Protein AF-B0EG71-F1 (afdb_monomer)

Structure (mmCIF, N/CA/C/O backbone):
data_AF-B0EG71-F1
#
_entry.id   AF-B0EG71-F1
#
loop_
_atom_site.group_PDB
_atom_site.id
_atom_site.type_symbol
_atom_site.label_atom_id
_atom_site.label_alt_id
_atom_site.label_comp_id
_atom_site.label_asym_id
_atom_site.label_entity_id
_atom_site.label_seq_id
_atom_site.pdbx_PDB_ins_code
_atom_site.Cartn_x
_atom_site.Cartn_y
_atom_site.Cartn_z
_atom_site.occupancy
_atom_site.B_iso_or_equiv
_atom_site.auth_seq_id
_atom_site.auth_comp_id
_atom_site.auth_asym_id
_atom_site.auth_atom_id
_atom_site.pdbx_PDB_model_num
ATOM 1 N N . MET A 1 1 ? -49.471 -9.800 24.020 1.00 41.81 1 MET A N 1
ATOM 2 C CA . MET A 1 1 ? -48.549 -8.738 23.563 1.00 41.81 1 MET A CA 1
ATOM 3 C C . MET A 1 1 ? -47.309 -8.811 24.440 1.00 41.81 1 MET A C 1
ATOM 5 O O . MET A 1 1 ? -47.419 -8.571 25.634 1.00 41.81 1 MET A O 1
ATOM 9 N N . ASN A 1 2 ? -46.187 -9.283 23.888 1.00 35.94 2 ASN A N 1
ATOM 10 C CA . ASN A 1 2 ? -44.955 -9.560 24.633 1.00 35.94 2 ASN A CA 1
ATOM 11 C C . ASN A 1 2 ? -44.159 -8.264 24.841 1.00 35.94 2 ASN A C 1
ATOM 13 O O . ASN A 1 2 ? -43.625 -7.714 23.883 1.00 35.94 2 ASN A O 1
ATOM 17 N N . GLN A 1 3 ? -44.057 -7.801 26.089 1.00 38.25 3 GLN A N 1
ATOM 18 C CA . GLN A 1 3 ? -43.256 -6.629 26.479 1.00 38.25 3 GLN A CA 1
ATOM 19 C C . GLN A 1 3 ? -41.734 -6.882 26.434 1.00 38.25 3 GLN A C 1
ATOM 21 O O . GLN A 1 3 ? -40.952 -5.954 26.610 1.00 38.25 3 GLN A O 1
ATOM 26 N N . ASN A 1 4 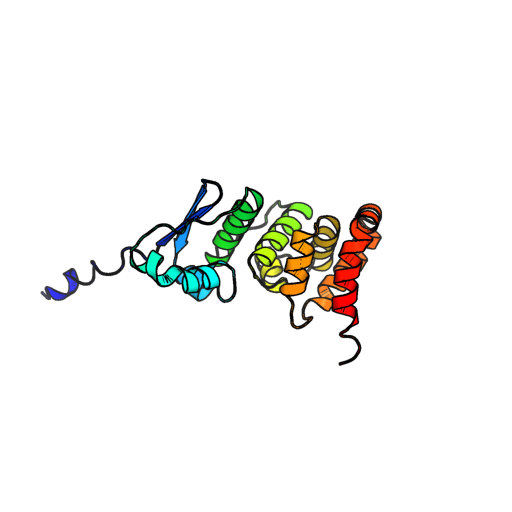? -41.300 -8.105 26.112 1.00 40.72 4 ASN A N 1
ATOM 27 C CA . ASN A 1 4 ? -39.881 -8.460 26.002 1.00 40.72 4 ASN A CA 1
ATOM 28 C C . ASN A 1 4 ? -39.224 -8.052 24.672 1.00 40.72 4 ASN A C 1
ATOM 30 O O . ASN A 1 4 ? -38.006 -8.081 24.577 1.00 40.72 4 ASN A O 1
ATOM 34 N N . ALA A 1 5 ? -39.991 -7.618 23.666 1.00 42.41 5 ALA A N 1
ATOM 35 C CA . ALA A 1 5 ? -39.429 -7.149 22.393 1.00 42.41 5 ALA A CA 1
ATOM 36 C C . ALA A 1 5 ? -38.966 -5.677 22.424 1.00 42.41 5 ALA A C 1
ATOM 38 O O . ALA A 1 5 ? -38.396 -5.194 21.452 1.00 42.41 5 ALA A O 1
ATOM 39 N N . PHE A 1 6 ? -39.216 -4.948 23.520 1.00 38.59 6 PHE A N 1
ATOM 40 C CA . PHE A 1 6 ? -38.913 -3.514 23.612 1.00 38.59 6 PHE A CA 1
ATOM 41 C C . PHE A 1 6 ? -37.579 -3.209 24.319 1.00 38.59 6 PHE A C 1
ATOM 43 O O . PHE A 1 6 ? -37.079 -2.093 24.223 1.00 38.59 6 PHE A O 1
ATOM 50 N N . PHE A 1 7 ? -36.970 -4.197 24.990 1.00 34.66 7 PHE A N 1
ATOM 51 C CA . PHE A 1 7 ? -35.717 -4.016 25.741 1.00 34.66 7 PHE A CA 1
ATOM 52 C C . PHE A 1 7 ? -34.452 -4.531 25.037 1.00 34.66 7 PHE A C 1
ATOM 54 O O . PHE A 1 7 ? -33.353 -4.173 25.448 1.00 34.66 7 PHE A O 1
ATOM 61 N N . GLU A 1 8 ? -34.566 -5.263 23.926 1.00 34.16 8 GLU A N 1
ATOM 62 C CA . GLU A 1 8 ? -33.394 -5.639 23.109 1.00 34.16 8 GLU A CA 1
ATOM 63 C C . GLU A 1 8 ? -32.944 -4.525 22.144 1.00 34.16 8 GLU A C 1
ATOM 65 O O . GLU A 1 8 ? -31.914 -4.638 21.486 1.00 34.16 8 GLU A O 1
ATOM 70 N N . SER A 1 9 ? -33.651 -3.389 22.121 1.00 36.22 9 SER A N 1
ATOM 71 C CA . SER A 1 9 ? -33.275 -2.203 21.339 1.00 36.22 9 SER A CA 1
ATOM 72 C C . SER A 1 9 ? -32.251 -1.286 22.039 1.00 36.22 9 SER A C 1
ATOM 74 O O . SER A 1 9 ? -31.934 -0.223 21.507 1.00 36.22 9 SER A O 1
ATOM 76 N N . PHE A 1 10 ? -31.725 -1.660 23.213 1.00 35.50 10 PHE A N 1
ATOM 77 C CA . PHE A 1 10 ? -30.806 -0.822 24.006 1.00 35.50 10 PHE A CA 1
ATOM 78 C C . PHE A 1 10 ? -29.442 -1.469 24.319 1.00 35.50 10 PHE A C 1
ATOM 80 O O . PHE A 1 10 ? -28.745 -1.046 25.240 1.00 35.50 10 PHE A O 1
ATOM 87 N N . CYS A 1 11 ? -29.002 -2.449 23.520 1.00 35.38 11 CYS A N 1
ATOM 88 C CA . CYS A 1 11 ? -27.659 -3.033 23.626 1.00 35.38 11 CYS A CA 1
ATOM 89 C C . CYS A 1 11 ? -26.960 -3.173 22.260 1.00 35.38 11 CYS A C 1
ATOM 91 O O . CYS A 1 11 ? -26.812 -4.287 21.772 1.00 35.38 11 CYS A O 1
ATOM 93 N N . ASN A 1 12 ? -26.527 -2.062 21.640 1.00 39.41 12 ASN A N 1
ATOM 94 C CA . ASN A 1 12 ? -25.306 -1.997 20.800 1.00 39.41 12 ASN A CA 1
ATOM 95 C C . ASN A 1 12 ? -25.080 -0.594 20.201 1.00 39.41 12 ASN A C 1
ATOM 97 O O . ASN A 1 12 ? -25.137 -0.399 18.990 1.00 39.41 12 ASN A O 1
ATOM 101 N N . THR A 1 13 ? -24.828 0.417 21.031 1.00 42.59 13 THR A N 1
ATOM 102 C CA . THR A 1 13 ? -24.629 1.796 20.544 1.00 42.59 13 THR A CA 1
ATOM 103 C C . THR A 1 13 ? -23.183 2.250 20.393 1.00 42.59 13 THR A C 1
ATOM 105 O O . THR A 1 13 ? -23.000 3.400 20.042 1.00 42.59 13 THR A O 1
ATOM 108 N N . ASN A 1 14 ? -22.152 1.408 20.540 1.00 57.00 14 ASN A N 1
ATOM 109 C CA . ASN A 1 14 ? -20.787 1.815 20.150 1.00 57.00 14 ASN A CA 1
ATOM 110 C C . ASN A 1 14 ? -20.003 0.683 19.462 1.00 57.00 14 ASN A C 1
ATOM 112 O O . ASN A 1 14 ? -18.954 0.227 19.937 1.00 57.00 14 ASN A O 1
ATOM 116 N N . ASN A 1 15 ? -20.517 0.247 18.304 1.00 78.69 15 ASN A N 1
ATOM 117 C CA . ASN A 1 15 ? -19.709 -0.478 17.312 1.00 78.69 15 ASN A CA 1
ATOM 118 C C . ASN A 1 15 ? -18.732 0.450 16.577 1.00 78.69 15 ASN A C 1
ATOM 120 O O . ASN A 1 15 ? -17.835 -0.040 15.911 1.00 78.69 15 ASN A O 1
ATOM 124 N N . ILE A 1 16 ? -18.863 1.7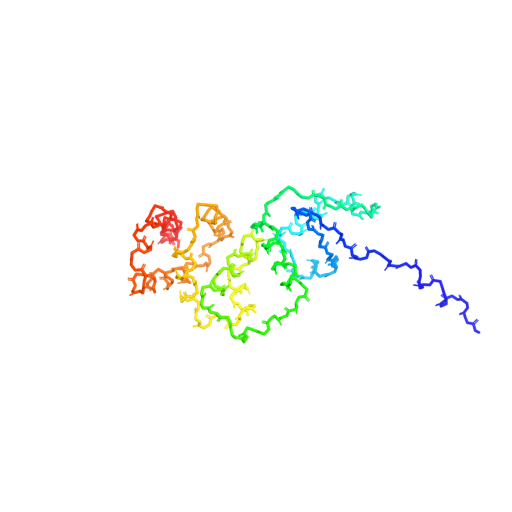67 16.736 1.00 85.12 16 ILE A N 1
ATOM 125 C CA . ILE A 1 16 ? -17.948 2.748 16.159 1.00 85.12 16 ILE A CA 1
ATOM 126 C C . ILE A 1 16 ? -16.792 3.025 17.122 1.00 85.12 16 ILE A C 1
ATOM 128 O O . ILE A 1 16 ? -16.997 3.224 18.322 1.00 85.12 16 ILE A O 1
ATOM 132 N N . VAL A 1 17 ? -15.572 3.054 16.594 1.00 87.12 17 VAL A N 1
ATOM 133 C CA . VAL A 1 17 ? -14.366 3.520 17.286 1.00 87.12 17 VAL A CA 1
ATOM 134 C C . VAL A 1 17 ? -13.891 4.806 16.642 1.00 87.12 17 VAL A C 1
ATOM 136 O O . VAL A 1 17 ? -13.870 4.925 15.419 1.00 87.12 17 VAL A O 1
ATOM 139 N N . LYS A 1 18 ? -13.486 5.758 17.482 1.00 91.19 18 LYS A N 1
ATOM 140 C CA . LYS A 1 18 ? -12.952 7.047 17.052 1.00 91.19 18 LYS A CA 1
ATOM 141 C C . LYS A 1 18 ? -11.439 7.044 17.160 1.00 91.19 18 LYS A C 1
ATOM 143 O O . LYS A 1 18 ? -10.892 6.746 18.224 1.00 91.19 18 LYS A O 1
ATOM 148 N N . ILE A 1 19 ? -10.779 7.395 16.067 1.00 91.69 19 ILE A N 1
ATOM 149 C CA . ILE A 1 19 ? -9.325 7.465 15.966 1.00 91.69 19 ILE A CA 1
ATOM 150 C C . ILE A 1 19 ? -8.947 8.894 15.609 1.00 91.69 19 ILE A C 1
ATOM 152 O O . ILE A 1 19 ? -9.502 9.466 14.677 1.00 91.69 19 ILE A O 1
ATOM 156 N N . ILE A 1 20 ? -8.010 9.470 16.355 1.00 91.75 20 ILE A N 1
ATOM 157 C CA . ILE A 1 20 ? -7.495 10.815 16.118 1.00 91.75 20 ILE A CA 1
ATOM 158 C C . ILE A 1 20 ? -6.023 10.706 15.740 1.00 91.75 20 ILE A C 1
ATOM 160 O O . ILE A 1 20 ? -5.221 10.200 16.525 1.00 91.75 20 ILE A O 1
ATOM 164 N N . ILE A 1 21 ? -5.668 11.197 14.557 1.00 93.69 21 ILE A N 1
ATOM 165 C CA . ILE A 1 21 ? -4.289 11.284 14.066 1.00 93.69 21 ILE A CA 1
ATOM 166 C C . ILE A 1 21 ? -4.114 12.603 13.320 1.00 93.69 21 ILE A C 1
ATOM 168 O O . ILE A 1 21 ? -4.983 12.996 12.548 1.00 93.69 21 ILE A O 1
ATOM 172 N N . ASN A 1 22 ? -3.019 13.318 13.584 1.00 91.38 22 ASN A N 1
ATOM 173 C CA . ASN A 1 22 ? -2.746 14.629 12.985 1.00 91.38 22 ASN A CA 1
ATOM 174 C C . ASN A 1 22 ? -3.944 15.613 13.053 1.00 91.38 22 ASN A C 1
ATOM 176 O O . ASN A 1 22 ? -4.320 16.234 12.063 1.00 91.38 22 ASN A O 1
ATOM 180 N N . ASN A 1 23 ? -4.604 15.704 14.215 1.00 88.50 23 ASN A N 1
ATOM 181 C CA . ASN A 1 23 ? -5.831 16.492 14.443 1.00 88.50 23 ASN A CA 1
ATOM 182 C C . ASN A 1 23 ? -7.044 16.128 13.558 1.00 88.50 23 ASN A C 1
ATOM 184 O O . ASN A 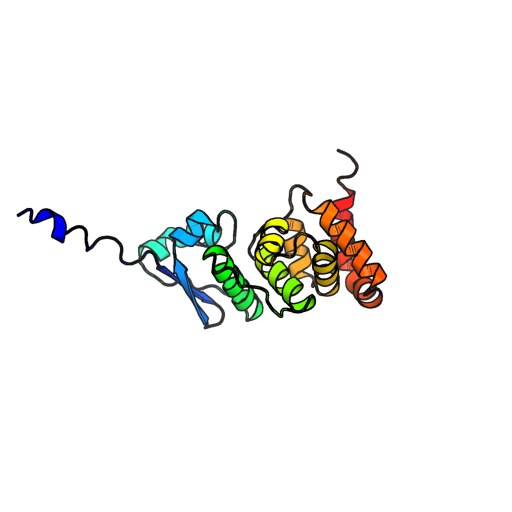1 23 ? -8.069 16.805 13.622 1.00 88.50 23 ASN A O 1
ATOM 188 N N . GLN A 1 24 ? -6.966 15.060 12.765 1.00 92.25 24 GLN A N 1
ATOM 189 C CA . GLN A 1 24 ? -8.081 14.514 11.999 1.00 92.25 24 GLN A CA 1
ATOM 190 C C . GLN A 1 24 ? -8.756 13.409 12.804 1.00 92.25 24 GLN A C 1
ATOM 192 O O . GLN A 1 24 ? -8.081 12.600 13.441 1.00 92.25 24 GLN A O 1
ATOM 197 N N . GLN A 1 25 ? -10.088 13.377 12.771 1.00 92.75 25 GLN A N 1
ATOM 198 C CA . GLN A 1 25 ? -10.888 12.342 13.415 1.00 92.75 25 GLN A CA 1
ATOM 199 C C . GLN A 1 25 ? -11.458 11.399 12.358 1.00 92.75 25 GLN A C 1
ATOM 201 O O . GLN A 1 25 ? -12.115 11.837 11.415 1.00 92.75 25 GLN A O 1
ATOM 206 N N . PHE A 1 26 ? -11.251 10.107 12.573 1.00 91.00 26 PHE A N 1
ATOM 207 C CA . PHE A 1 26 ? -11.817 9.022 11.790 1.00 91.00 26 PHE A CA 1
ATOM 208 C C . PHE A 1 26 ? -12.746 8.190 12.663 1.00 91.00 26 PHE A C 1
ATOM 210 O O . PHE A 1 26 ? -12.493 7.999 13.855 1.00 91.00 26 PHE A O 1
ATOM 217 N N . GLU A 1 27 ? -13.815 7.689 12.061 1.00 90.19 27 GLU A N 1
ATOM 218 C CA . GLU A 1 27 ? -14.773 6.796 12.700 1.00 90.19 27 GLU A CA 1
ATOM 219 C C . GLU A 1 27 ? -14.790 5.489 11.914 1.00 90.19 27 GLU A C 1
ATOM 221 O O . GLU A 1 27 ? -14.814 5.521 10.689 1.00 90.19 27 GLU A O 1
ATOM 226 N N . VAL A 1 28 ? -14.718 4.356 12.612 1.00 88.31 28 VAL A N 1
ATOM 227 C CA . VAL A 1 28 ? -14.637 3.032 11.981 1.00 88.31 28 VAL A CA 1
ATOM 228 C C . VAL A 1 28 ? -15.498 2.019 12.724 1.00 88.31 28 VAL A C 1
ATOM 230 O O . VAL A 1 28 ? -15.496 1.975 13.959 1.00 88.31 28 VAL A O 1
ATOM 233 N N . ASP A 1 29 ? -16.222 1.183 11.982 1.00 87.25 29 ASP A N 1
ATOM 234 C CA . ASP A 1 29 ? -16.987 0.070 12.550 1.00 87.25 29 ASP A CA 1
ATOM 235 C C . ASP A 1 29 ? -16.057 -1.087 12.968 1.00 87.25 29 ASP A C 1
ATOM 237 O O . ASP A 1 29 ? -15.327 -1.660 12.155 1.00 87.25 29 ASP A O 1
ATOM 241 N N . LYS A 1 30 ? -16.128 -1.495 14.241 1.00 84.25 30 LYS A N 1
ATOM 242 C CA . LYS A 1 30 ? -15.448 -2.682 14.792 1.00 84.25 30 LYS A CA 1
ATOM 243 C C . LYS A 1 30 ? -15.697 -3.925 13.942 1.00 84.25 30 LYS A C 1
ATOM 245 O O . LYS A 1 30 ? -14.767 -4.686 13.687 1.00 84.25 30 LYS A O 1
ATOM 250 N N . LYS A 1 31 ? -16.923 -4.107 13.445 1.00 85.06 31 LYS A N 1
ATOM 251 C CA . LYS A 1 31 ? -17.289 -5.251 12.601 1.00 85.06 31 LYS A CA 1
ATOM 252 C C . LYS A 1 31 ? -16.627 -5.205 11.227 1.00 85.06 31 LYS A C 1
ATOM 254 O O . LYS A 1 31 ? -16.462 -6.248 10.601 1.00 85.06 31 LYS A O 1
ATOM 259 N N . ALA A 1 32 ? -16.288 -4.026 10.704 1.00 84.75 32 ALA A N 1
ATOM 260 C CA . ALA A 1 32 ? -15.521 -3.919 9.463 1.00 84.75 32 ALA A CA 1
ATOM 261 C C . ALA A 1 32 ? -14.082 -4.408 9.680 1.00 84.75 32 ALA A C 1
ATOM 263 O O . ALA A 1 32 ? -13.583 -5.214 8.899 1.00 84.75 32 ALA A O 1
ATOM 264 N N . ILE A 1 33 ? -13.468 -4.022 10.802 1.00 84.56 33 ILE A N 1
ATOM 265 C CA . ILE A 1 33 ? -12.112 -4.450 11.174 1.00 84.56 33 ILE A CA 1
ATOM 266 C C . ILE A 1 33 ? -12.049 -5.965 11.392 1.00 84.56 33 ILE A C 1
ATOM 268 O O . ILE A 1 33 ? -11.148 -6.615 10.870 1.00 84.56 33 ILE A O 1
ATOM 272 N N . GLU A 1 34 ? -13.021 -6.546 12.099 1.00 83.44 34 GLU A N 1
ATOM 273 C CA . GLU A 1 34 ? -13.083 -7.997 12.331 1.00 83.44 34 GLU A CA 1
ATOM 274 C C . GLU A 1 34 ? -13.225 -8.810 11.034 1.00 83.44 34 GLU A C 1
ATOM 276 O O . GLU A 1 34 ? -12.706 -9.923 10.951 1.00 83.44 34 GLU A O 1
ATOM 281 N N . ARG A 1 35 ? -13.921 -8.265 10.027 1.00 82.44 35 ARG A N 1
ATOM 282 C CA . ARG A 1 35 ? -14.147 -8.936 8.738 1.00 82.44 35 ARG A CA 1
ATOM 283 C C . ARG A 1 35 ? -12.966 -8.793 7.782 1.00 82.44 35 ARG A C 1
ATOM 285 O O . ARG A 1 35 ? -12.542 -9.793 7.216 1.00 82.44 35 ARG A O 1
ATOM 292 N N . ASN A 1 36 ? -12.453 -7.573 7.622 1.00 82.00 36 ASN A N 1
ATOM 293 C CA . ASN A 1 36 ? -11.566 -7.207 6.511 1.00 82.00 36 ASN A CA 1
ATOM 294 C C . ASN A 1 36 ? -10.203 -6.651 6.959 1.00 82.00 36 ASN A C 1
ATOM 296 O O . ASN A 1 36 ? -9.324 -6.456 6.131 1.00 82.00 36 ASN A O 1
ATOM 300 N N . GLY A 1 37 ? -10.015 -6.359 8.250 1.00 80.50 37 GLY A N 1
ATOM 301 C CA . GLY A 1 37 ? -8.815 -5.692 8.769 1.00 80.50 37 GLY A CA 1
ATOM 302 C C . GLY A 1 37 ? -7.835 -6.602 9.509 1.00 80.50 37 GLY A C 1
ATOM 303 O O . GLY A 1 37 ? -6.929 -6.097 10.176 1.00 80.50 37 GLY A O 1
ATOM 304 N N . LYS A 1 38 ? -8.035 -7.926 9.465 1.00 81.81 38 LYS A N 1
ATOM 305 C CA . LYS A 1 38 ? -7.257 -8.902 10.241 1.00 81.81 38 LYS A CA 1
ATOM 306 C C . LYS A 1 38 ? -5.770 -8.820 9.890 1.00 81.81 38 LYS A C 1
ATOM 308 O O . LYS A 1 38 ? -5.402 -8.926 8.730 1.00 81.81 38 LYS A O 1
ATOM 313 N N . GLY A 1 39 ? -4.915 -8.683 10.904 1.00 79.81 39 GLY A N 1
ATOM 314 C CA . GLY A 1 39 ? -3.464 -8.565 10.725 1.00 79.81 39 GLY A CA 1
ATOM 315 C C . GLY A 1 39 ? -2.970 -7.170 10.326 1.00 79.81 39 GLY A C 1
ATOM 316 O O . GLY A 1 39 ? -1.790 -6.891 10.517 1.00 79.81 39 GLY A O 1
ATOM 317 N N . GLY A 1 40 ? -3.849 -6.277 9.865 1.00 85.69 40 GLY A N 1
ATOM 318 C CA . GLY A 1 40 ? -3.494 -4.895 9.553 1.00 85.69 40 GLY A CA 1
ATOM 319 C C . GLY A 1 40 ? -3.445 -3.983 10.784 1.00 85.69 40 GLY A C 1
ATOM 320 O O . GLY A 1 40 ? -3.767 -4.370 11.915 1.00 85.69 40 GLY A O 1
ATOM 321 N N . ILE A 1 41 ? -3.068 -2.723 10.561 1.00 87.50 41 ILE A N 1
ATOM 322 C CA . ILE A 1 41 ? -2.742 -1.766 11.628 1.00 87.50 41 ILE A CA 1
ATOM 323 C C . ILE A 1 41 ? -3.888 -1.557 12.631 1.00 87.50 41 ILE A C 1
ATOM 325 O O . ILE A 1 41 ? -3.645 -1.463 13.834 1.00 87.50 41 ILE A O 1
ATOM 329 N N . LEU A 1 42 ? -5.144 -1.545 12.172 1.00 86.69 42 LEU A N 1
ATOM 330 C CA . LEU A 1 42 ? -6.301 -1.362 13.056 1.00 86.69 42 LEU A CA 1
ATOM 331 C C . LEU A 1 42 ? -6.600 -2.585 13.927 1.00 86.69 42 LEU A C 1
ATOM 333 O O . LEU A 1 42 ? -6.951 -2.405 15.089 1.00 86.69 42 LEU A O 1
ATOM 337 N N . ASP A 1 43 ? -6.406 -3.808 13.429 1.00 86.88 43 ASP A N 1
ATOM 338 C CA . ASP A 1 43 ? -6.564 -5.024 14.241 1.00 86.88 43 ASP A CA 1
ATOM 339 C C . ASP A 1 43 ? -5.516 -5.066 15.368 1.00 86.88 43 ASP A C 1
ATOM 341 O O . ASP A 1 43 ? -5.840 -5.318 16.532 1.00 86.88 43 ASP A O 1
ATOM 345 N N . ILE A 1 44 ? -4.265 -4.707 15.057 1.00 85.81 44 ILE A N 1
ATOM 346 C CA . ILE A 1 44 ? -3.185 -4.594 16.051 1.00 85.81 44 ILE A CA 1
ATOM 347 C C . ILE A 1 44 ? -3.512 -3.515 17.089 1.00 85.81 44 ILE A C 1
ATOM 349 O O . ILE A 1 44 ? -3.456 -3.771 18.297 1.00 85.81 44 ILE A O 1
ATOM 353 N N . LEU A 1 45 ? -3.887 -2.316 16.636 1.00 86.56 45 LEU A N 1
ATOM 354 C CA . LEU A 1 45 ? -4.232 -1.203 17.520 1.00 86.56 45 LEU A CA 1
ATOM 355 C C . LEU A 1 45 ? -5.408 -1.550 18.434 1.00 86.56 45 LEU A C 1
ATOM 357 O O . LEU A 1 45 ? -5.387 -1.208 19.617 1.00 86.56 45 LEU A O 1
ATOM 361 N N . PHE A 1 46 ? -6.414 -2.259 17.924 1.00 84.50 46 PHE A N 1
ATOM 362 C CA . PHE A 1 46 ? -7.606 -2.600 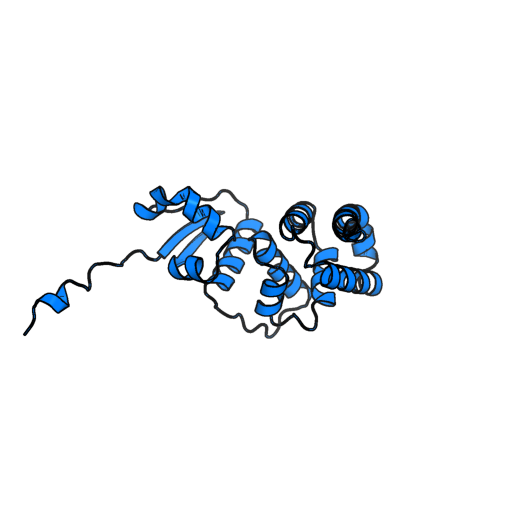18.696 1.00 84.50 46 PHE A CA 1
ATOM 363 C C . PHE A 1 46 ? -7.302 -3.623 19.781 1.00 84.50 46 PHE A C 1
ATOM 365 O O . PHE A 1 46 ? -7.772 -3.474 20.910 1.00 84.50 46 PHE A O 1
ATOM 372 N N . LYS A 1 47 ? -6.441 -4.600 19.488 1.00 86.00 47 LYS A N 1
ATOM 373 C CA . LYS A 1 47 ? -5.932 -5.543 20.491 1.00 86.00 47 LYS A CA 1
ATOM 374 C C . LYS A 1 47 ? -5.151 -4.825 21.592 1.00 86.00 47 LYS A C 1
ATOM 376 O O . LYS A 1 47 ? -5.359 -5.100 22.770 1.00 86.00 47 LYS A O 1
ATOM 381 N N . GLN A 1 48 ? -4.301 -3.864 21.231 1.00 86.94 48 GLN A N 1
ATOM 382 C CA . GLN A 1 48 ? -3.484 -3.114 22.193 1.00 86.94 48 GLN A CA 1
ATOM 383 C C . GLN A 1 48 ? -4.288 -2.103 23.027 1.00 86.94 48 GLN A C 1
ATOM 385 O O . GLN A 1 48 ? -3.939 -1.829 24.175 1.00 86.94 48 GLN A O 1
ATOM 390 N N . LYS A 1 49 ? -5.354 -1.527 22.461 1.00 84.25 49 LYS A N 1
ATOM 391 C CA . LYS A 1 49 ? -6.167 -0.463 23.076 1.00 84.25 49 LYS A CA 1
ATOM 392 C C . LYS A 1 49 ? -7.560 -0.933 23.499 1.00 84.25 49 LYS A C 1
ATOM 394 O O . LYS A 1 49 ? -8.433 -0.100 23.742 1.00 84.25 49 LYS A O 1
ATOM 399 N N . ALA A 1 50 ? -7.764 -2.242 23.658 1.00 80.38 50 ALA A N 1
ATOM 400 C CA . ALA A 1 50 ? -9.058 -2.830 24.006 1.00 80.38 50 ALA A CA 1
ATOM 401 C C . ALA A 1 50 ? -9.714 -2.157 25.229 1.00 80.38 50 ALA A C 1
ATOM 403 O O . ALA A 1 50 ? -10.896 -1.825 25.193 1.00 80.38 50 ALA A O 1
ATOM 404 N N . GLY A 1 51 ? -8.936 -1.858 26.279 1.00 73.94 51 GLY A N 1
ATOM 405 C CA . GLY A 1 51 ? -9.439 -1.181 27.481 1.00 73.94 51 GLY A CA 1
ATOM 406 C C . GLY A 1 51 ? -9.963 0.244 27.242 1.00 73.94 51 GLY A C 1
ATOM 407 O O . GLY A 1 51 ? -10.982 0.615 27.818 1.00 73.94 51 GLY A O 1
ATOM 408 N N . THR A 1 52 ? -9.309 1.025 26.377 1.00 78.38 52 THR A N 1
ATOM 409 C CA . THR A 1 52 ? -9.741 2.377 25.960 1.00 78.38 52 THR A CA 1
ATOM 410 C C . THR A 1 52 ? -11.031 2.291 25.143 1.00 78.38 52 THR A C 1
ATOM 412 O O . THR A 1 52 ? -12.011 2.980 25.420 1.00 78.38 52 THR A O 1
ATOM 415 N N . ILE A 1 53 ? -11.077 1.353 24.195 1.00 77.19 53 ILE A N 1
ATOM 416 C CA . ILE A 1 53 ? -12.235 1.124 23.325 1.00 77.19 53 ILE A CA 1
ATOM 417 C C . ILE A 1 53 ? -13.472 0.700 24.129 1.00 77.19 53 ILE A C 1
ATOM 419 O O . ILE A 1 53 ? -14.576 1.168 23.854 1.00 77.19 53 ILE A O 1
ATOM 423 N N . MET A 1 54 ? -13.308 -0.175 25.127 1.00 70.56 54 MET A N 1
ATOM 424 C CA . MET A 1 54 ? -14.409 -0.620 25.993 1.00 70.56 54 MET A CA 1
ATOM 425 C C . MET A 1 54 ? -15.000 0.519 26.831 1.00 70.56 54 MET A C 1
ATOM 427 O O . MET A 1 54 ? -16.187 0.488 27.143 1.00 70.56 54 MET A O 1
ATOM 431 N N . LYS A 1 55 ? -14.196 1.532 27.166 1.00 74.12 55 LYS A N 1
ATOM 432 C CA . LYS A 1 55 ? -14.639 2.736 27.883 1.00 74.12 55 LYS A CA 1
ATOM 433 C C . LYS A 1 55 ? -15.266 3.793 26.967 1.00 74.12 55 LYS A C 1
ATOM 435 O O . LYS A 1 55 ? -15.728 4.815 27.464 1.00 74.12 55 LYS A O 1
ATOM 440 N N . GLY A 1 56 ? -15.294 3.560 25.651 1.00 73.25 56 GLY A N 1
ATOM 441 C CA . GLY A 1 56 ? -15.774 4.533 24.666 1.00 73.25 56 GLY A CA 1
ATOM 442 C C . GLY A 1 56 ? -14.851 5.744 24.505 1.00 73.25 56 GLY A C 1
ATOM 443 O O . GLY A 1 56 ? -15.296 6.793 24.049 1.00 73.25 56 GLY A O 1
ATOM 444 N N . GLU A 1 57 ? -13.586 5.619 24.907 1.00 79.81 57 GLU A N 1
ATOM 445 C CA . GLU A 1 57 ? -12.579 6.669 24.772 1.00 79.81 57 GLU A CA 1
ATOM 446 C C . GLU A 1 57 ? -12.023 6.713 23.336 1.00 79.81 57 GLU A C 1
ATOM 448 O O . GLU A 1 57 ? -11.958 5.695 22.640 1.00 79.81 57 GLU A O 1
ATOM 453 N N . ASN A 1 58 ? -11.583 7.895 22.896 1.00 86.31 58 ASN A N 1
ATOM 454 C CA . ASN A 1 58 ? -10.933 8.063 21.596 1.00 86.31 58 ASN A CA 1
ATOM 455 C C . ASN A 1 58 ? -9.525 7.446 21.612 1.00 86.31 58 ASN A C 1
ATOM 457 O O . ASN A 1 58 ? -8.770 7.620 22.571 1.00 86.31 58 ASN A O 1
ATOM 461 N N . ILE A 1 59 ? -9.128 6.798 20.516 1.00 88.38 59 ILE A N 1
ATOM 462 C CA . ILE A 1 59 ? -7.744 6.362 20.308 1.00 88.38 59 ILE A CA 1
ATOM 463 C C . ILE A 1 59 ? -6.964 7.522 19.696 1.00 88.38 59 ILE A C 1
ATOM 465 O O . ILE A 1 59 ? -7.245 7.932 18.574 1.00 88.38 59 ILE A O 1
ATOM 469 N N . ILE A 1 60 ? -5.967 8.036 20.412 1.00 88.88 60 ILE A N 1
ATOM 470 C CA . ILE A 1 60 ? -5.076 9.087 19.905 1.00 88.88 60 ILE A CA 1
ATOM 471 C C . ILE A 1 60 ? -3.789 8.432 19.400 1.00 88.88 60 ILE A C 1
ATOM 473 O O . ILE A 1 60 ? -3.096 7.751 20.159 1.00 88.88 60 ILE A O 1
ATOM 477 N N . LEU A 1 61 ? -3.482 8.635 18.120 1.00 88.62 61 LEU A N 1
ATOM 478 C CA . LEU A 1 61 ? -2.266 8.169 17.462 1.00 88.62 61 LEU A CA 1
ATOM 479 C C . LEU A 1 61 ? -1.349 9.354 17.156 1.00 88.62 61 LEU A C 1
ATOM 481 O O . LEU A 1 61 ? -1.794 10.415 16.716 1.00 88.62 61 LEU A O 1
ATOM 485 N N . HIS A 1 62 ? -0.047 9.148 17.338 1.00 88.06 62 HIS A N 1
ATOM 486 C CA . HIS A 1 62 ? 0.963 10.094 16.880 1.00 88.06 62 HIS A CA 1
ATOM 487 C C . HIS A 1 62 ? 1.301 9.816 15.412 1.00 88.06 62 HIS A C 1
ATOM 489 O O . HIS A 1 62 ? 1.703 8.705 15.061 1.00 88.06 62 HIS A O 1
ATOM 495 N N . GLY A 1 63 ? 1.169 10.828 14.559 1.00 87.00 63 GLY A N 1
ATOM 496 C CA . GLY A 1 63 ? 1.514 10.737 13.147 1.00 87.00 63 GLY A CA 1
ATOM 497 C C . GLY A 1 63 ? 1.328 12.059 12.415 1.00 87.00 63 GLY A C 1
ATOM 498 O O . GLY A 1 63 ? 0.775 13.009 12.970 1.00 87.00 63 GLY A O 1
ATOM 499 N N . ASP A 1 64 ? 1.830 12.092 11.190 1.00 92.00 64 ASP A N 1
ATOM 500 C CA . ASP A 1 64 ? 1.817 13.221 10.264 1.00 92.00 64 ASP A CA 1
ATOM 501 C C . ASP A 1 64 ? 0.675 13.093 9.238 1.00 92.00 64 ASP A C 1
ATOM 503 O O . ASP A 1 64 ? -0.207 12.233 9.347 1.00 92.00 64 ASP A O 1
ATOM 507 N N . GLU A 1 65 ? 0.670 13.984 8.245 1.00 91.94 65 GLU A N 1
ATOM 508 C CA . GLU A 1 65 ? -0.290 13.963 7.137 1.00 91.94 65 GLU A CA 1
ATOM 509 C C . GLU A 1 65 ? -0.213 12.675 6.314 1.00 91.94 65 GLU A C 1
ATOM 511 O O . GLU A 1 65 ? -1.250 12.173 5.879 1.00 91.94 65 GLU A O 1
ATOM 516 N N . GLU A 1 66 ? 0.982 12.106 6.142 1.00 90.81 66 GLU A N 1
ATOM 517 C CA . GLU A 1 66 ? 1.172 10.865 5.395 1.00 90.81 66 GLU A CA 1
ATOM 518 C C . GLU A 1 66 ? 0.478 9.696 6.098 1.00 90.81 66 GLU A C 1
ATOM 520 O O . GLU A 1 66 ? -0.330 8.999 5.482 1.00 90.81 66 GLU A O 1
ATOM 525 N N . LYS A 1 67 ? 0.703 9.530 7.404 1.00 90.88 67 LYS A N 1
ATOM 526 C CA . LYS A 1 67 ? 0.050 8.479 8.197 1.00 90.88 67 LYS A CA 1
ATOM 527 C C . LYS A 1 67 ? -1.459 8.668 8.287 1.00 90.88 67 LYS A C 1
ATOM 529 O O . LYS A 1 67 ? -2.201 7.688 8.271 1.00 90.88 67 LYS A O 1
ATOM 534 N N . ALA A 1 68 ? -1.932 9.912 8.373 1.00 92.94 68 ALA A N 1
ATOM 535 C CA . ALA A 1 68 ? -3.365 10.202 8.348 1.00 92.94 68 ALA A CA 1
ATOM 536 C C . ALA A 1 68 ? -3.997 9.819 6.998 1.00 92.94 68 ALA A C 1
ATOM 538 O O . ALA A 1 68 ? -5.072 9.217 6.971 1.00 92.94 68 ALA A O 1
ATOM 539 N N . ARG A 1 69 ? -3.313 10.105 5.881 1.00 93.25 69 ARG A N 1
ATOM 540 C CA . ARG A 1 69 ? -3.732 9.703 4.530 1.00 93.25 69 ARG A CA 1
ATOM 541 C C . ARG A 1 69 ? -3.766 8.181 4.380 1.00 93.25 69 ARG A C 1
ATOM 543 O O . ARG A 1 69 ? -4.788 7.655 3.948 1.00 93.25 69 ARG A O 1
ATOM 550 N N . GLN A 1 70 ? -2.709 7.490 4.807 1.00 93.06 70 GLN A N 1
ATOM 551 C CA . GLN A 1 70 ? -2.627 6.025 4.790 1.00 93.06 70 GLN A CA 1
ATOM 552 C C . GLN A 1 70 ? -3.781 5.392 5.573 1.00 93.06 70 GLN A C 1
ATOM 554 O O . GLN A 1 70 ? -4.486 4.520 5.066 1.00 93.06 70 GLN A O 1
ATOM 559 N N . LEU A 1 71 ? -4.036 5.892 6.787 1.00 93.00 71 LEU A N 1
ATOM 560 C CA . LEU A 1 71 ? -5.127 5.404 7.623 1.00 93.00 71 LEU A CA 1
ATOM 561 C C . LEU A 1 71 ? -6.499 5.629 6.974 1.00 93.00 71 LEU A C 1
ATOM 563 O O . LEU A 1 71 ? -7.354 4.749 7.036 1.00 93.00 71 LEU A O 1
ATOM 567 N N . LYS A 1 72 ? -6.717 6.787 6.343 1.00 92.25 72 LYS A N 1
ATOM 568 C CA . LYS A 1 72 ? -7.965 7.089 5.631 1.00 92.25 72 LYS A CA 1
ATOM 569 C C . LYS A 1 72 ? -8.224 6.099 4.494 1.00 92.25 72 LYS A C 1
ATOM 571 O O . LYS A 1 72 ? -9.352 5.624 4.342 1.00 92.25 72 LYS A O 1
ATOM 576 N N . GLU A 1 73 ? -7.197 5.799 3.703 1.00 91.44 73 GLU A N 1
ATOM 577 C CA . GLU A 1 73 ? -7.309 4.835 2.607 1.00 91.44 73 GLU A CA 1
ATOM 578 C C . GLU A 1 73 ? -7.600 3.434 3.151 1.00 91.44 73 GLU A C 1
ATOM 580 O O . GLU A 1 73 ? -8.521 2.764 2.687 1.00 91.44 73 GLU A O 1
ATOM 585 N N . TYR A 1 74 ? -6.893 3.034 4.210 1.00 92.69 74 TYR A N 1
ATOM 586 C CA . TYR A 1 74 ? -7.099 1.745 4.859 1.00 92.69 74 TYR A CA 1
AT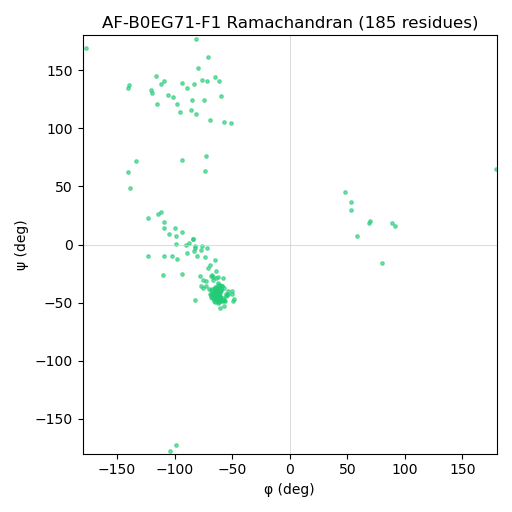OM 587 C C . TYR A 1 74 ? -8.501 1.590 5.458 1.00 92.69 74 TYR A C 1
ATOM 589 O O . TYR A 1 74 ? -9.112 0.537 5.297 1.00 92.69 74 TYR A O 1
ATOM 597 N N . ILE A 1 75 ? -9.051 2.633 6.091 1.00 91.62 75 ILE A N 1
ATOM 598 C CA . ILE A 1 75 ? -10.441 2.631 6.577 1.00 91.62 75 ILE A CA 1
ATOM 599 C C . ILE A 1 75 ? -11.416 2.436 5.410 1.00 91.62 75 ILE A C 1
ATOM 601 O O . ILE A 1 75 ? -12.326 1.614 5.496 1.00 91.62 75 ILE A O 1
ATOM 605 N N . SER A 1 76 ? -11.187 3.132 4.295 1.00 89.50 76 SER A N 1
ATOM 606 C CA . SER A 1 76 ? -12.024 2.993 3.097 1.00 89.50 76 SER A CA 1
ATOM 607 C C . SER A 1 76 ? -12.002 1.556 2.552 1.00 89.50 76 SER A C 1
ATOM 609 O O . SER A 1 76 ? -13.057 1.013 2.219 1.00 89.50 76 SER A O 1
ATOM 611 N N . TYR A 1 77 ? -10.822 0.922 2.549 1.00 90.31 77 TYR A N 1
ATOM 612 C CA . TYR A 1 77 ? -10.630 -0.483 2.179 1.00 90.31 77 TYR A CA 1
ATOM 613 C C . TYR A 1 77 ? -11.410 -1.447 3.086 1.00 90.31 77 TYR A C 1
ATOM 615 O O . TYR A 1 77 ? -12.217 -2.237 2.593 1.00 90.31 77 TYR A O 1
ATOM 623 N N . ILE A 1 78 ? -11.231 -1.376 4.412 1.00 89.50 78 ILE A N 1
ATOM 624 C CA . ILE A 1 78 ? -11.875 -2.328 5.339 1.00 89.50 78 ILE A CA 1
ATOM 625 C C . ILE A 1 78 ? -13.397 -2.183 5.379 1.00 89.50 78 ILE A C 1
ATOM 627 O O . ILE A 1 78 ? -14.103 -3.156 5.645 1.00 89.50 78 ILE A O 1
ATOM 631 N N . GLU A 1 79 ? -13.923 -0.993 5.101 1.00 86.12 79 GLU A N 1
ATOM 632 C CA . GLU A 1 79 ? -15.364 -0.765 5.003 1.00 86.12 79 GLU A CA 1
ATOM 633 C C . GLU A 1 79 ? -15.950 -1.284 3.684 1.00 86.12 79 GLU A C 1
ATOM 635 O O . GLU A 1 79 ? -17.164 -1.243 3.498 1.00 86.12 79 GLU A O 1
ATOM 640 N N . ALA A 1 80 ? -15.108 -1.838 2.801 1.00 73.81 80 ALA A N 1
ATOM 641 C CA . ALA A 1 80 ? -15.473 -2.345 1.483 1.00 73.81 80 ALA A CA 1
ATOM 642 C C . ALA A 1 80 ? -16.227 -1.304 0.643 1.00 73.81 80 ALA A C 1
ATOM 644 O O . ALA A 1 80 ? -17.033 -1.648 -0.225 1.00 73.81 80 ALA A O 1
ATOM 645 N N . ASN A 1 81 ? -15.937 -0.022 0.877 1.00 65.50 81 ASN A N 1
ATOM 646 C CA . ASN A 1 81 ? -16.359 1.055 0.003 1.00 65.50 81 ASN A CA 1
ATOM 647 C C . ASN A 1 81 ? -15.496 0.955 -1.252 1.00 65.50 81 ASN A C 1
ATOM 649 O O . ASN A 1 81 ? -14.539 1.707 -1.385 1.00 65.50 81 ASN A O 1
ATOM 653 N N . GLN A 1 82 ? -15.788 -0.015 -2.132 1.00 55.31 82 GLN A N 1
ATOM 654 C CA . GLN A 1 82 ? -15.096 -0.166 -3.408 1.00 55.31 82 GLN A CA 1
ATOM 655 C C . GLN A 1 82 ? -15.128 1.184 -4.113 1.00 55.31 82 GLN A C 1
ATOM 657 O O . GLN A 1 82 ? -16.161 1.629 -4.621 1.00 55.31 82 GLN A O 1
ATOM 662 N N . ILE A 1 83 ? -13.984 1.858 -4.102 1.00 53.91 83 ILE A N 1
ATOM 663 C CA . ILE A 1 83 ? -13.796 3.053 -4.893 1.00 53.91 83 ILE A CA 1
ATOM 664 C C . ILE A 1 83 ? -13.782 2.526 -6.319 1.00 53.91 83 ILE A C 1
ATOM 666 O O . ILE A 1 83 ? -12.834 1.863 -6.728 1.00 53.91 83 ILE A O 1
ATOM 670 N N . TYR A 1 84 ? -14.855 2.766 -7.073 1.00 52.00 84 TYR A N 1
ATOM 671 C CA . TYR A 1 84 ? -14.805 2.585 -8.515 1.00 52.00 84 TYR A CA 1
ATOM 672 C C . TYR A 1 84 ? -13.671 3.472 -9.022 1.00 52.00 84 TYR A C 1
ATOM 674 O O . TYR A 1 84 ? -13.796 4.697 -9.050 1.00 52.00 84 TYR A O 1
ATOM 682 N N . VAL A 1 85 ? -12.548 2.845 -9.373 1.00 53.31 85 VAL A N 1
ATOM 683 C CA . VAL A 1 85 ? -11.351 3.484 -9.926 1.00 53.31 85 VAL A CA 1
ATOM 684 C C . VAL A 1 85 ? -11.644 3.888 -11.366 1.00 53.31 85 VAL A C 1
ATOM 686 O O . VAL A 1 85 ? -11.088 3.365 -12.324 1.00 53.31 85 VAL A O 1
ATOM 689 N N . GLN A 1 86 ? -12.599 4.789 -11.547 1.00 55.41 86 GLN A N 1
ATOM 690 C CA . GLN A 1 86 ? -12.782 5.479 -12.807 1.00 55.41 86 GLN A CA 1
ATOM 691 C C . GLN A 1 86 ? -12.034 6.803 -12.672 1.00 55.41 86 GLN A C 1
ATOM 693 O O . GLN A 1 86 ? -12.407 7.647 -11.860 1.00 55.41 86 GLN A O 1
ATOM 698 N N . ASN A 1 87 ? -10.975 6.961 -13.473 1.00 71.50 87 ASN A N 1
ATOM 699 C CA . ASN A 1 87 ? -10.156 8.174 -13.640 1.00 71.50 87 ASN A CA 1
ATOM 700 C C . ASN A 1 87 ? -8.949 8.381 -12.704 1.00 71.50 87 ASN A C 1
ATOM 702 O O . ASN A 1 87 ? -8.459 9.505 -12.642 1.00 71.50 87 ASN A O 1
ATOM 706 N N . LEU A 1 88 ? -8.429 7.353 -12.023 1.00 86.62 88 LEU A N 1
ATOM 707 C CA . LEU A 1 88 ? -7.114 7.491 -11.378 1.00 86.62 88 LEU A CA 1
ATOM 708 C C . LEU A 1 88 ? -5.987 7.243 -12.386 1.00 86.62 88 LEU A C 1
ATOM 710 O O . LEU A 1 88 ? -6.052 6.320 -13.198 1.00 86.62 88 LEU A O 1
ATOM 714 N N . SER A 1 89 ? -4.946 8.064 -12.318 1.00 92.38 89 SER A N 1
ATOM 715 C CA . SER A 1 89 ? -3.683 7.833 -13.015 1.00 92.38 89 SER A CA 1
ATOM 716 C C . SER A 1 89 ? -2.904 6.671 -12.390 1.00 92.38 89 SER A C 1
ATOM 718 O O . SER A 1 89 ? -3.113 6.318 -11.229 1.00 92.38 89 SER A O 1
ATOM 720 N N . LEU A 1 90 ? -1.951 6.104 -13.139 1.00 93.31 90 LEU A N 1
ATOM 721 C CA . LEU A 1 90 ? -1.066 5.041 -12.642 1.00 93.31 90 LEU A CA 1
ATOM 722 C C . LEU A 1 90 ? -0.358 5.439 -11.337 1.00 93.31 90 LEU A C 1
ATOM 724 O O . LEU A 1 90 ? -0.306 4.655 -10.394 1.00 93.31 90 LEU A O 1
ATOM 728 N N . TYR A 1 91 ? 0.129 6.679 -11.276 1.00 94.62 91 TYR A N 1
ATOM 729 C CA . TYR A 1 91 ? 0.781 7.240 -10.096 1.00 94.62 91 TYR A CA 1
ATOM 730 C C . TYR A 1 91 ? -0.152 7.266 -8.876 1.00 94.62 91 TYR A C 1
ATOM 732 O O . TYR A 1 91 ? 0.240 6.856 -7.787 1.00 94.62 91 TYR A O 1
ATOM 740 N N . GLU A 1 92 ? -1.406 7.692 -9.050 1.00 93.50 92 GLU A N 1
ATOM 741 C CA . GLU A 1 92 ? -2.388 7.727 -7.959 1.00 93.50 92 GLU A CA 1
ATOM 742 C C . GLU A 1 92 ? -2.767 6.322 -7.480 1.00 93.50 92 GLU A C 1
ATOM 744 O O . GLU A 1 92 ? -2.910 6.101 -6.276 1.00 93.50 92 GLU A O 1
ATOM 749 N N . VAL A 1 93 ? -2.893 5.358 -8.398 1.00 93.50 93 VAL A N 1
ATOM 750 C CA . VAL A 1 93 ? -3.125 3.949 -8.043 1.00 93.50 93 VAL A CA 1
ATOM 751 C C . VAL A 1 93 ? -1.931 3.397 -7.263 1.00 93.50 93 VAL A C 1
ATOM 753 O O . VAL A 1 93 ? -2.121 2.823 -6.194 1.00 93.50 93 VAL A O 1
ATOM 756 N N . ALA A 1 94 ? -0.704 3.633 -7.735 1.00 95.44 94 ALA A N 1
ATOM 757 C CA . ALA A 1 94 ? 0.521 3.225 -7.051 1.00 95.44 94 ALA A CA 1
ATOM 758 C C . ALA A 1 94 ? 0.600 3.798 -5.628 1.00 95.44 94 ALA A C 1
ATOM 760 O O . ALA A 1 94 ? 0.815 3.048 -4.677 1.00 95.44 94 ALA A O 1
ATOM 761 N N . GLN A 1 95 ? 0.342 5.097 -5.450 1.00 94.88 95 GLN A N 1
ATOM 762 C CA . GLN A 1 95 ? 0.332 5.732 -4.128 1.00 94.88 95 GLN A CA 1
ATOM 763 C C . GLN A 1 95 ? -0.707 5.131 -3.178 1.00 94.88 95 GLN A C 1
ATOM 765 O O . GLN A 1 95 ? -0.435 4.981 -1.988 1.00 94.88 95 GLN A O 1
ATOM 770 N N . LYS A 1 96 ? -1.896 4.792 -3.678 1.00 93.81 96 LYS A N 1
ATOM 771 C CA . LYS A 1 96 ? -2.954 4.204 -2.852 1.00 93.81 96 LYS A CA 1
ATOM 772 C C . LYS A 1 96 ? -2.689 2.740 -2.508 1.00 93.81 96 LYS A C 1
ATOM 774 O O . LYS A 1 96 ? -2.940 2.331 -1.379 1.00 93.81 96 LYS A O 1
ATOM 779 N N . VAL A 1 97 ? -2.131 1.958 -3.432 1.00 94.50 97 VAL A N 1
ATOM 780 C CA . VAL A 1 97 ? -1.650 0.597 -3.135 1.00 94.50 97 VAL A CA 1
ATOM 781 C C . VAL A 1 97 ? -0.554 0.652 -2.070 1.00 94.50 97 VAL A C 1
ATOM 783 O O . VAL A 1 97 ? -0.608 -0.089 -1.092 1.00 94.50 97 VAL A O 1
ATOM 786 N N . MET A 1 98 ? 0.396 1.580 -2.215 1.00 95.00 98 MET A N 1
ATOM 787 C CA . MET A 1 98 ? 1.465 1.828 -1.246 1.00 95.00 98 MET A CA 1
ATOM 788 C C . MET A 1 98 ? 0.905 2.125 0.157 1.00 95.00 98 MET A C 1
ATOM 790 O O . MET A 1 98 ? 1.390 1.574 1.146 1.00 95.00 98 MET A O 1
ATOM 794 N N . ASP A 1 99 ? -0.158 2.930 0.249 1.00 93.88 99 ASP A N 1
ATOM 795 C CA . ASP A 1 99 ? -0.826 3.246 1.517 1.00 93.88 99 ASP A CA 1
ATOM 796 C C . ASP A 1 99 ? -1.439 2.032 2.208 1.00 93.88 99 ASP A C 1
ATOM 798 O O . ASP A 1 99 ? -1.293 1.871 3.425 1.00 93.88 99 ASP A O 1
ATOM 802 N N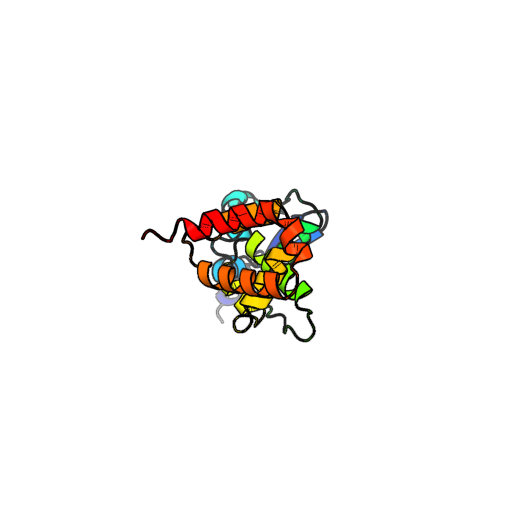 . LEU A 1 100 ? -2.123 1.180 1.441 1.00 93.44 100 LEU A N 1
ATOM 803 C CA . LEU A 1 100 ? -2.727 -0.042 1.966 1.00 93.44 100 LEU A CA 1
ATOM 804 C C . LEU A 1 100 ? -1.650 -1.013 2.458 1.00 93.44 100 LEU A C 1
ATOM 806 O O . LEU A 1 100 ? -1.763 -1.541 3.566 1.00 93.44 100 LEU A O 1
ATOM 810 N N . VAL A 1 101 ? -0.571 -1.182 1.692 1.00 94.06 101 VAL A N 1
ATOM 811 C CA . VAL A 1 101 ? 0.562 -2.036 2.077 1.00 94.06 101 VAL A CA 1
ATOM 812 C C . VAL A 1 101 ? 1.241 -1.519 3.350 1.00 94.06 101 VAL A C 1
ATOM 814 O O . VAL A 1 101 ? 1.517 -2.304 4.255 1.00 94.06 101 VAL A O 1
ATOM 817 N N . CYS A 1 102 ? 1.426 -0.201 3.495 1.00 91.69 102 CYS A N 1
ATOM 818 C CA . CYS A 1 102 ? 1.906 0.412 4.744 1.00 91.69 102 CYS A CA 1
ATOM 819 C C . CYS A 1 102 ? 1.011 0.109 5.954 1.00 91.69 102 CYS A C 1
ATOM 821 O O . CYS A 1 102 ? 1.492 0.065 7.087 1.00 91.69 102 CYS A O 1
ATOM 823 N N . CYS A 1 103 ? -0.285 -0.101 5.729 1.00 91.62 103 CYS A N 1
ATOM 824 C CA . CYS A 1 103 ? -1.241 -0.464 6.772 1.00 91.62 103 CYS A CA 1
ATOM 825 C C . CYS A 1 103 ? -1.333 -1.979 7.020 1.00 91.62 103 CYS A C 1
ATOM 827 O O . CYS A 1 103 ? -2.102 -2.398 7.890 1.00 91.62 103 CYS A O 1
ATOM 829 N N . GLY A 1 104 ? -0.538 -2.787 6.311 1.00 89.94 104 GLY A N 1
ATOM 830 C CA . GLY A 1 104 ? -0.461 -4.238 6.469 1.00 89.94 104 GLY A CA 1
ATOM 831 C C . GLY A 1 104 ? -1.398 -5.037 5.562 1.00 89.94 104 GLY A C 1
ATOM 832 O O . GLY A 1 104 ? -1.625 -6.210 5.842 1.00 89.94 104 GLY A O 1
ATOM 833 N N . VAL A 1 105 ? -1.959 -4.428 4.512 1.00 91.56 105 VAL A N 1
ATOM 834 C CA . VAL A 1 105 ? -2.728 -5.153 3.485 1.00 91.56 105 VAL A CA 1
ATOM 835 C C . VAL A 1 105 ? -1.770 -5.897 2.555 1.00 91.56 105 VAL A C 1
ATOM 837 O O . VAL A 1 105 ? -0.708 -5.373 2.209 1.00 91.56 105 VAL A O 1
ATOM 840 N N . ASP A 1 106 ? -2.146 -7.106 2.137 1.00 92.00 106 ASP A N 1
ATOM 841 C CA . ASP A 1 106 ? -1.385 -7.851 1.135 1.00 92.00 106 ASP A CA 1
ATOM 842 C C . ASP A 1 106 ? -1.335 -7.087 -0.202 1.00 92.00 106 ASP A C 1
ATOM 844 O O . ASP A 1 106 ? -2.326 -6.493 -0.626 1.00 92.00 106 ASP A O 1
ATOM 848 N N . LEU A 1 107 ? -0.193 -7.104 -0.897 1.00 94.25 107 LEU A N 1
ATOM 849 C CA . LEU A 1 107 ? -0.034 -6.385 -2.165 1.00 94.25 107 LEU A CA 1
ATOM 850 C C . LEU A 1 107 ? -1.041 -6.857 -3.220 1.00 94.25 107 LEU A C 1
ATOM 852 O O . LEU A 1 107 ? -1.579 -6.039 -3.962 1.00 94.25 107 LEU A O 1
ATOM 856 N N . GLY A 1 108 ? -1.307 -8.162 -3.284 1.00 92.62 108 GLY A N 1
ATOM 857 C CA . GLY A 1 108 ? -2.292 -8.726 -4.194 1.00 92.62 108 GLY A CA 1
ATOM 858 C C . GLY A 1 108 ? -3.704 -8.243 -3.875 1.00 92.62 108 GLY A C 1
ATOM 859 O O . GLY A 1 108 ? -4.405 -7.793 -4.777 1.00 92.62 108 GLY A O 1
ATOM 860 N N . GLU A 1 109 ? -4.095 -8.268 -2.600 1.00 91.50 109 GLU A N 1
ATOM 861 C CA . GLU A 1 109 ? -5.395 -7.747 -2.151 1.00 91.50 109 GLU A CA 1
ATOM 862 C C . GLU A 1 109 ? -5.546 -6.246 -2.440 1.00 91.50 109 GLU A C 1
ATOM 864 O O . GLU A 1 109 ? -6.595 -5.800 -2.909 1.00 91.50 109 GLU A O 1
ATOM 869 N N . ALA A 1 110 ? -4.488 -5.461 -2.218 1.00 92.38 110 ALA A N 1
ATOM 870 C CA . ALA A 1 110 ? -4.477 -4.034 -2.520 1.00 92.38 110 ALA A CA 1
ATOM 871 C C . ALA A 1 110 ? -4.642 -3.769 -4.027 1.00 92.38 110 ALA A C 1
ATOM 873 O O . ALA A 1 110 ? -5.398 -2.881 -4.420 1.00 92.38 110 ALA A O 1
ATOM 874 N N . LEU A 1 111 ? -3.978 -4.553 -4.882 1.00 92.94 111 LEU A N 1
ATOM 875 C CA . LEU A 1 111 ? -4.139 -4.471 -6.336 1.00 92.94 111 LEU A CA 1
ATOM 876 C C . LEU A 1 111 ? -5.553 -4.869 -6.779 1.00 92.94 111 LEU A C 1
ATOM 878 O O . LEU A 1 111 ? -6.131 -4.193 -7.632 1.00 92.94 111 LEU A O 1
ATOM 882 N N . ASP A 1 112 ? -6.126 -5.922 -6.194 1.00 90.88 112 ASP A N 1
ATOM 883 C CA . ASP A 1 112 ? -7.490 -6.375 -6.493 1.00 90.88 112 ASP A CA 1
ATOM 884 C C . ASP A 1 112 ? -8.520 -5.300 -6.112 1.00 90.88 112 ASP A C 1
ATOM 886 O O . ASP A 1 112 ? -9.434 -5.012 -6.886 1.00 90.88 112 ASP A O 1
ATOM 890 N N . TYR A 1 113 ? -8.334 -4.633 -4.967 1.00 88.44 113 TYR A N 1
ATOM 891 C CA . TYR A 1 113 ? -9.200 -3.540 -4.515 1.00 88.44 113 TYR A CA 1
ATOM 892 C C . TYR A 1 113 ? -9.264 -2.373 -5.512 1.00 88.44 113 TYR A C 1
ATOM 894 O O . TYR A 1 113 ? -10.330 -1.785 -5.705 1.00 88.44 113 TYR A O 1
ATOM 902 N N . PHE A 1 114 ? -8.157 -2.072 -6.197 1.00 89.06 114 PHE A N 1
ATOM 903 C CA . PHE A 1 114 ? -8.105 -1.043 -7.240 1.00 89.06 114 PHE A CA 1
ATOM 904 C C . PHE A 1 114 ? -8.326 -1.583 -8.666 1.00 89.06 114 PHE A C 1
ATOM 906 O O . PHE A 1 114 ? -8.142 -0.836 -9.626 1.00 89.06 114 PHE A O 1
ATOM 913 N N . ASN A 1 115 ? -8.747 -2.846 -8.830 1.00 88.81 115 ASN A N 1
ATOM 914 C CA . ASN A 1 115 ? -8.901 -3.527 -10.126 1.00 88.81 115 ASN A CA 1
ATOM 915 C C . ASN A 1 115 ? -7.636 -3.471 -11.005 1.00 88.81 115 ASN A C 1
ATOM 917 O O . ASN A 1 115 ? -7.716 -3.349 -12.226 1.00 88.81 115 ASN A O 1
ATOM 921 N N . ALA A 1 116 ? -6.460 -3.552 -10.385 1.00 89.69 116 ALA A N 1
ATOM 922 C CA . ALA A 1 116 ? -5.169 -3.393 -11.047 1.00 89.69 116 ALA A CA 1
ATOM 923 C C . ALA A 1 116 ? -4.372 -4.703 -11.158 1.00 89.69 116 ALA A C 1
ATOM 925 O O . ALA A 1 116 ? -3.179 -4.677 -11.457 1.00 89.69 116 ALA A O 1
ATOM 926 N N . ARG A 1 117 ? -5.006 -5.859 -10.923 1.00 87.81 117 ARG A N 1
ATOM 927 C CA . ARG A 1 117 ? -4.307 -7.151 -10.888 1.00 87.81 117 ARG A CA 1
ATOM 928 C C . ARG A 1 117 ? -3.709 -7.556 -12.232 1.00 87.81 117 ARG A C 1
ATOM 930 O O . ARG A 1 117 ? -2.577 -8.023 -12.268 1.00 87.81 117 ARG A O 1
ATOM 937 N N . ASP A 1 118 ? -4.433 -7.316 -13.321 1.00 84.94 118 ASP A N 1
ATOM 938 C CA . ASP A 1 118 ? -3.972 -7.629 -14.681 1.00 84.94 118 ASP A CA 1
ATOM 939 C C . ASP A 1 118 ? -2.833 -6.700 -15.149 1.00 84.94 118 ASP A C 1
ATOM 941 O O . ASP A 1 118 ? -2.077 -7.051 -16.051 1.00 84.94 118 ASP A O 1
ATOM 945 N N . GLY A 1 119 ? -2.690 -5.529 -14.516 1.00 88.31 119 GLY A N 1
ATOM 946 C CA . GLY A 1 119 ? -1.630 -4.542 -14.749 1.00 88.31 119 GLY A CA 1
ATOM 947 C C . GLY A 1 119 ? -0.673 -4.408 -13.563 1.00 88.31 119 GLY A C 1
ATOM 948 O O . GLY A 1 119 ? -0.127 -3.328 -13.336 1.00 88.31 119 GLY A O 1
ATOM 949 N N . SER A 1 120 ? -0.495 -5.473 -12.771 1.00 92.88 120 SER A N 1
ATOM 950 C CA . SER A 1 120 ? 0.266 -5.410 -11.519 1.00 92.88 120 SER A CA 1
ATOM 951 C C . SER A 1 120 ? 1.709 -4.957 -11.719 1.00 92.88 120 SER A C 1
ATOM 953 O O . SER A 1 120 ? 2.228 -4.228 -10.879 1.00 92.88 120 SER A O 1
ATOM 955 N N . GLY A 1 121 ? 2.345 -5.349 -12.829 1.00 94.56 121 GLY A N 1
ATOM 956 C CA . GLY A 1 121 ? 3.704 -4.925 -13.172 1.00 94.56 121 GLY A CA 1
ATOM 957 C C . GLY A 1 121 ? 3.825 -3.404 -13.274 1.00 94.56 121 GLY A C 1
ATOM 958 O O . GLY A 1 121 ? 4.683 -2.817 -12.628 1.00 94.56 121 GLY A O 1
ATOM 959 N N . ASP A 1 122 ? 2.921 -2.749 -13.995 1.00 96.25 122 ASP A N 1
ATOM 960 C CA . ASP A 1 122 ? 2.930 -1.296 -14.180 1.00 96.25 122 ASP A CA 1
ATOM 961 C C . ASP A 1 122 ? 2.781 -0.556 -12.846 1.00 96.25 122 ASP A C 1
ATOM 963 O O . ASP A 1 122 ? 3.542 0.364 -12.542 1.00 96.25 122 ASP A O 1
ATOM 967 N N . VAL A 1 123 ? 1.824 -0.985 -12.016 1.00 96.69 123 VAL A N 1
ATOM 968 C CA . VAL A 1 123 ? 1.570 -0.360 -10.710 1.00 96.69 123 VAL A CA 1
ATOM 969 C C . VAL A 1 123 ? 2.748 -0.569 -9.770 1.00 96.69 123 VAL A C 1
ATOM 971 O O . VAL A 1 123 ? 3.229 0.389 -9.171 1.00 96.69 123 VAL A O 1
ATOM 974 N N . VAL A 1 124 ? 3.240 -1.804 -9.646 1.00 95.94 124 VAL A N 1
ATOM 975 C CA . VAL A 1 124 ? 4.390 -2.109 -8.787 1.00 95.94 124 VAL A CA 1
ATOM 976 C C . VAL A 1 124 ? 5.640 -1.393 -9.290 1.00 95.94 124 VAL A C 1
ATOM 978 O O . VAL A 1 124 ? 6.399 -0.866 -8.485 1.00 95.94 124 VAL A O 1
ATOM 981 N N . GLY A 1 125 ? 5.837 -1.301 -10.603 1.00 95.69 125 GLY A N 1
ATOM 982 C CA . GLY A 1 125 ? 6.929 -0.544 -11.201 1.00 95.69 125 GLY A CA 1
ATOM 983 C C . GLY A 1 125 ? 6.885 0.937 -10.830 1.00 95.69 125 GLY A C 1
ATOM 984 O O . GLY A 1 125 ? 7.891 1.480 -10.378 1.00 95.69 125 GLY A O 1
ATOM 985 N N . GLU A 1 126 ? 5.718 1.577 -10.922 1.00 96.62 126 GLU A N 1
ATOM 986 C CA . GLU A 1 126 ? 5.561 2.969 -10.491 1.00 96.62 126 GLU A CA 1
ATOM 987 C C . GLU A 1 126 ? 5.770 3.116 -8.969 1.00 96.62 126 GLU A C 1
ATOM 989 O O . GLU A 1 126 ? 6.439 4.061 -8.557 1.00 96.62 126 GLU A O 1
ATOM 994 N N . ILE A 1 127 ? 5.320 2.164 -8.132 1.00 95.62 127 ILE A N 1
ATOM 995 C CA . ILE A 1 127 ? 5.630 2.139 -6.682 1.00 95.62 127 ILE A CA 1
ATOM 996 C C . ILE A 1 127 ? 7.147 2.143 -6.451 1.00 95.62 127 ILE A C 1
ATOM 998 O O . ILE A 1 127 ? 7.655 2.955 -5.677 1.00 95.62 127 ILE A O 1
ATOM 1002 N N . LEU A 1 128 ? 7.886 1.272 -7.141 1.00 93.81 128 LEU A N 1
ATOM 1003 C CA . LEU A 1 128 ? 9.344 1.161 -7.027 1.00 93.81 128 LEU A CA 1
ATOM 1004 C C . LEU A 1 128 ? 10.072 2.449 -7.461 1.00 93.81 128 LEU A C 1
ATOM 1006 O O . LEU A 1 128 ? 11.154 2.758 -6.955 1.00 93.81 128 LEU A O 1
ATOM 1010 N N . CYS A 1 129 ? 9.476 3.231 -8.362 1.00 93.81 129 CYS A N 1
ATOM 1011 C CA . CYS A 1 129 ? 10.003 4.530 -8.778 1.00 93.81 129 CYS A CA 1
ATOM 1012 C C . CYS A 1 129 ? 9.747 5.657 -7.771 1.00 93.81 129 CYS A C 1
ATOM 1014 O O . CYS A 1 129 ? 10.508 6.623 -7.752 1.00 93.81 129 CYS A O 1
ATOM 1016 N N . ILE A 1 130 ? 8.688 5.572 -6.963 1.00 92.75 130 ILE A N 1
ATOM 1017 C CA . ILE A 1 130 ? 8.250 6.674 -6.085 1.00 92.75 130 ILE A CA 1
ATOM 1018 C C . ILE A 1 130 ? 8.494 6.396 -4.599 1.00 92.75 130 ILE A C 1
ATOM 1020 O O . ILE A 1 130 ? 8.319 7.291 -3.773 1.00 92.75 130 ILE A O 1
ATOM 1024 N N . MET A 1 131 ? 8.865 5.164 -4.246 1.00 90.62 131 MET A N 1
ATOM 1025 C CA . MET A 1 131 ? 9.083 4.762 -2.862 1.00 90.62 131 MET A CA 1
ATOM 1026 C C . MET A 1 131 ? 10.262 5.491 -2.211 1.00 90.62 131 MET A C 1
ATOM 1028 O O . MET A 1 131 ? 11.303 5.716 -2.824 1.00 90.62 131 MET A O 1
ATOM 1032 N N . GLY A 1 132 ? 10.108 5.788 -0.921 1.00 89.19 132 GLY A N 1
ATOM 1033 C CA . GLY A 1 132 ? 11.198 6.224 -0.049 1.00 89.19 132 GLY A CA 1
ATOM 1034 C C . GLY A 1 132 ? 11.683 5.118 0.894 1.00 89.19 132 GLY A C 1
ATOM 103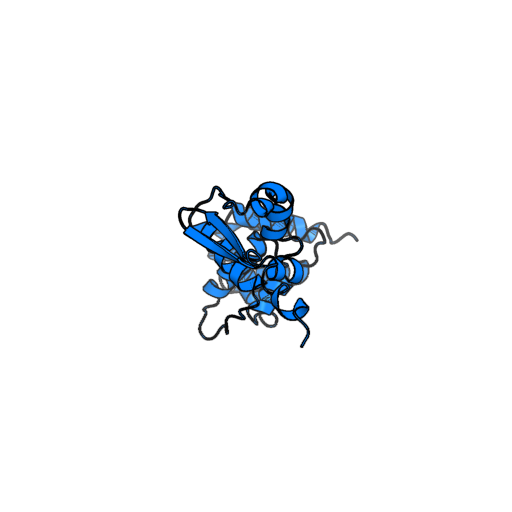5 O O . GLY A 1 132 ? 11.166 3.995 0.906 1.00 89.19 132 GLY A O 1
ATOM 1036 N N . GLU A 1 133 ? 12.648 5.459 1.749 1.00 85.62 133 GLU A N 1
ATOM 1037 C CA . GLU A 1 133 ? 13.228 4.560 2.763 1.00 85.62 133 GLU A CA 1
ATOM 1038 C C . GLU A 1 133 ? 12.175 3.940 3.698 1.00 85.62 133 GLU A C 1
ATOM 1040 O O . GLU A 1 133 ? 12.188 2.732 3.957 1.00 85.62 133 GLU A O 1
ATOM 1045 N N . SER A 1 134 ? 11.232 4.764 4.170 1.00 83.69 134 SER A N 1
ATOM 1046 C CA . SER A 1 134 ? 10.156 4.344 5.079 1.00 83.69 134 SER A CA 1
ATOM 1047 C C . SER A 1 134 ? 9.292 3.243 4.457 1.00 83.69 134 SER A C 1
ATOM 1049 O O . SER A 1 134 ? 9.096 2.184 5.058 1.00 83.69 134 SER A O 1
ATOM 1051 N N . PHE A 1 135 ? 8.848 3.440 3.208 1.00 88.38 135 PHE A N 1
ATOM 1052 C CA . PHE A 1 135 ? 8.065 2.429 2.503 1.00 88.38 135 PHE A CA 1
ATOM 1053 C C . PHE A 1 135 ? 8.879 1.167 2.231 1.00 88.38 135 PHE A C 1
ATOM 1055 O O . PHE A 1 135 ? 8.384 0.072 2.469 1.00 88.38 135 PHE A O 1
ATOM 1062 N N . THR A 1 136 ? 10.129 1.304 1.784 1.00 89.50 136 THR A N 1
ATOM 1063 C CA . THR A 1 136 ? 11.002 0.158 1.475 1.00 89.50 136 THR A CA 1
ATOM 1064 C C . THR A 1 136 ? 11.116 -0.787 2.673 1.00 89.50 136 THR A C 1
ATOM 1066 O O . THR A 1 136 ? 10.980 -2.003 2.530 1.00 89.50 136 THR A O 1
ATOM 1069 N N . THR A 1 137 ? 11.281 -0.224 3.873 1.00 85.81 137 THR A N 1
ATOM 1070 C CA . THR A 1 137 ? 11.332 -0.994 5.123 1.00 85.81 137 THR A CA 1
ATOM 1071 C C . THR A 1 137 ? 10.024 -1.747 5.375 1.00 85.81 137 THR A C 1
ATOM 1073 O O . THR A 1 137 ? 10.047 -2.956 5.615 1.00 85.81 137 THR A O 1
ATOM 1076 N N . ASN A 1 138 ? 8.880 -1.064 5.267 1.00 85.56 138 ASN A N 1
ATOM 1077 C CA . ASN A 1 138 ? 7.562 -1.675 5.470 1.00 85.56 138 ASN A CA 1
ATOM 1078 C C . ASN A 1 138 ? 7.262 -2.757 4.421 1.00 85.56 138 ASN A C 1
ATOM 1080 O O . ASN A 1 138 ? 6.790 -3.838 4.762 1.00 85.56 138 ASN A O 1
ATOM 1084 N N . PHE A 1 139 ? 7.594 -2.505 3.156 1.00 88.81 139 PHE A N 1
ATOM 1085 C CA . PHE A 1 139 ? 7.389 -3.421 2.034 1.00 88.81 139 PHE A CA 1
ATOM 1086 C C . PHE A 1 139 ? 8.164 -4.733 2.212 1.00 88.81 139 PHE A C 1
ATOM 1088 O O . PHE A 1 139 ? 7.642 -5.831 2.003 1.00 88.81 139 PHE A O 1
ATOM 1095 N N . VAL A 1 140 ? 9.419 -4.634 2.655 1.00 86.56 140 VAL A N 1
ATOM 1096 C CA . VAL A 1 140 ? 10.262 -5.794 2.966 1.00 86.56 140 VAL A CA 1
ATOM 1097 C C . VAL A 1 140 ? 9.700 -6.585 4.147 1.00 86.56 140 VAL A C 1
ATOM 1099 O O . VAL A 1 140 ? 9.718 -7.812 4.106 1.00 86.56 140 VAL A O 1
ATOM 1102 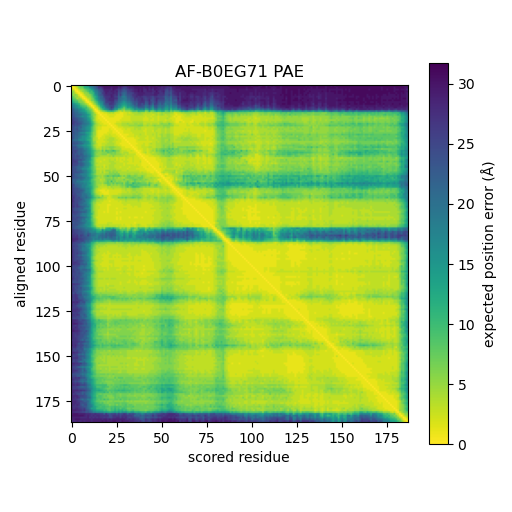N N . GLN A 1 141 ? 9.161 -5.923 5.168 1.00 84.06 141 GLN A N 1
ATOM 1103 C CA . GLN A 1 141 ? 8.588 -6.601 6.334 1.00 84.06 141 GLN A CA 1
ATOM 1104 C C . GLN A 1 141 ? 7.218 -7.236 6.063 1.00 84.06 141 GLN A C 1
ATOM 1106 O O . GLN A 1 141 ? 6.900 -8.249 6.685 1.00 84.06 141 GLN A O 1
ATOM 1111 N N . ALA A 1 142 ? 6.428 -6.660 5.153 1.00 85.31 142 ALA A N 1
ATOM 1112 C CA . ALA A 1 142 ? 5.071 -7.108 4.863 1.00 85.31 142 ALA A CA 1
ATOM 1113 C C . ALA A 1 142 ? 5.037 -8.487 4.179 1.00 85.31 142 ALA A C 1
ATOM 1115 O O . ALA A 1 142 ? 4.297 -9.364 4.614 1.00 85.31 142 ALA A O 1
ATOM 1116 N N . ASP A 1 143 ? 5.885 -8.729 3.175 1.00 87.25 143 ASP A N 1
ATOM 1117 C CA . ASP A 1 143 ? 5.918 -10.028 2.480 1.00 87.25 143 ASP A CA 1
ATOM 1118 C C . ASP A 1 143 ? 6.953 -10.992 3.071 1.00 87.25 143 ASP A C 1
ATOM 1120 O O . ASP A 1 143 ? 8.009 -11.238 2.488 1.00 87.25 143 ASP A O 1
ATOM 1124 N N . GLN A 1 144 ? 6.680 -11.529 4.258 1.00 79.81 144 GLN A N 1
ATOM 1125 C CA . GLN A 1 144 ? 7.609 -12.451 4.929 1.00 79.81 144 GLN A CA 1
ATOM 1126 C C . GLN A 1 144 ? 7.823 -13.769 4.170 1.00 79.81 144 GLN A C 1
ATOM 1128 O O . GLN A 1 144 ? 8.833 -14.435 4.378 1.00 79.81 144 GLN A O 1
ATOM 1133 N N . GLN A 1 145 ? 6.877 -14.155 3.311 1.00 83.00 145 GLN A N 1
ATOM 1134 C CA . GLN A 1 145 ? 6.882 -15.441 2.609 1.00 83.00 145 GLN A CA 1
ATOM 1135 C C . GLN A 1 145 ? 7.407 -15.344 1.168 1.00 83.00 145 GLN A C 1
ATOM 1137 O O . GLN A 1 145 ? 7.440 -16.356 0.473 1.00 83.00 145 GLN A O 1
ATOM 1142 N N . GLY A 1 146 ? 7.812 -14.155 0.707 1.00 84.50 146 GLY A N 1
ATOM 1143 C CA . GLY A 1 146 ? 8.331 -13.959 -0.651 1.00 84.50 146 GLY A CA 1
ATOM 1144 C C . GLY A 1 146 ? 7.274 -14.127 -1.750 1.00 84.50 146 GLY A C 1
ATOM 1145 O O . GLY A 1 146 ? 7.610 -14.336 -2.915 1.00 84.50 146 GLY A O 1
ATOM 1146 N N . THR A 1 147 ? 5.990 -14.050 -1.403 1.00 89.56 147 THR A N 1
ATOM 1147 C CA . THR A 1 147 ? 4.866 -14.305 -2.316 1.00 89.56 147 THR A CA 1
ATOM 1148 C C . THR A 1 147 ? 4.715 -13.239 -3.398 1.00 89.56 147 THR A C 1
ATOM 1150 O O . THR A 1 147 ? 4.081 -13.484 -4.427 1.00 89.56 147 THR A O 1
ATOM 1153 N N . TRP A 1 148 ? 5.326 -12.065 -3.219 1.00 93.38 148 TRP A N 1
ATOM 1154 C CA . TRP A 1 148 ? 5.234 -10.956 -4.168 1.00 93.38 148 TRP A CA 1
ATOM 1155 C C . TRP A 1 148 ? 6.335 -10.978 -5.233 1.00 93.38 148 TRP A C 1
ATOM 1157 O O . TRP A 1 148 ? 6.335 -10.120 -6.117 1.00 93.38 148 TRP A O 1
ATOM 1167 N N . GLN A 1 149 ? 7.243 -11.963 -5.202 1.00 90.81 149 GLN A N 1
ATOM 1168 C CA . GLN A 1 149 ? 8.429 -12.035 -6.066 1.00 90.81 149 GLN A CA 1
ATOM 1169 C C . GLN A 1 149 ? 8.113 -11.800 -7.549 1.00 90.81 149 GLN A C 1
ATOM 1171 O O . GLN A 1 149 ? 8.787 -11.005 -8.205 1.00 90.81 149 GLN A O 1
ATOM 1176 N N . LYS A 1 150 ? 7.074 -12.458 -8.079 1.00 91.56 150 LYS A N 1
ATOM 1177 C CA . LYS A 1 150 ? 6.678 -12.315 -9.487 1.00 91.56 150 LYS A CA 1
ATOM 1178 C C . LYS A 1 150 ? 6.248 -10.881 -9.821 1.00 91.56 150 LYS A C 1
ATOM 1180 O O . LYS A 1 150 ? 6.746 -10.320 -10.791 1.00 91.56 150 LYS A O 1
ATOM 1185 N N . MET A 1 151 ? 5.376 -10.286 -9.003 1.00 94.00 151 MET A N 1
ATOM 1186 C CA . MET A 1 151 ? 4.874 -8.919 -9.214 1.00 94.00 151 MET A CA 1
ATOM 1187 C C . MET A 1 151 ? 6.005 -7.889 -9.114 1.00 94.00 151 MET A C 1
ATOM 1189 O O . MET A 1 151 ? 6.069 -6.954 -9.907 1.00 94.00 151 MET A O 1
ATOM 1193 N N . VAL A 1 152 ? 6.936 -8.088 -8.177 1.00 93.56 152 VAL A N 1
ATOM 1194 C CA . VAL A 1 152 ? 8.125 -7.238 -8.027 1.00 93.56 152 VAL A CA 1
ATOM 1195 C C . VAL A 1 152 ? 9.046 -7.353 -9.236 1.00 93.56 152 VAL A C 1
ATOM 1197 O O . VAL A 1 152 ? 9.541 -6.340 -9.722 1.00 93.56 152 VAL A O 1
ATOM 1200 N N . TYR A 1 153 ? 9.263 -8.563 -9.752 1.00 92.25 153 TYR A N 1
ATOM 1201 C CA . TYR A 1 153 ? 10.085 -8.769 -10.941 1.00 92.25 153 TYR A CA 1
ATOM 1202 C C . TYR A 1 153 ? 9.487 -8.087 -12.179 1.00 92.25 153 TYR A C 1
ATOM 1204 O O . TYR A 1 153 ? 10.193 -7.359 -12.877 1.00 92.25 153 TYR A O 1
ATOM 1212 N N . GLU A 1 154 ? 8.187 -8.267 -12.417 1.00 94.31 154 GLU A N 1
ATOM 1213 C CA . GLU A 1 154 ? 7.461 -7.591 -13.500 1.00 94.31 154 GLU A CA 1
ATOM 1214 C C . GLU A 1 154 ? 7.512 -6.063 -13.337 1.00 94.31 154 GLU A C 1
ATOM 1216 O O . GLU A 1 154 ? 7.766 -5.346 -14.306 1.00 94.31 154 GLU A O 1
ATOM 1221 N N . GLY A 1 155 ? 7.370 -5.558 -12.107 1.00 95.31 155 GLY A N 1
ATOM 1222 C CA . GLY A 1 155 ? 7.486 -4.131 -11.813 1.00 95.31 155 GLY A CA 1
ATOM 1223 C C . GLY A 1 155 ? 8.877 -3.559 -12.058 1.00 95.31 155 GLY A C 1
ATOM 1224 O O . GLY A 1 155 ? 9.004 -2.484 -12.643 1.00 95.31 155 GLY A O 1
ATOM 1225 N N . LEU A 1 156 ? 9.936 -4.289 -11.702 1.00 92.88 156 LEU A N 1
ATOM 1226 C CA . LEU A 1 156 ? 11.306 -3.896 -12.035 1.00 92.88 156 LEU A CA 1
ATOM 1227 C C . LEU A 1 156 ? 11.501 -3.816 -13.553 1.00 92.88 156 LEU A C 1
ATOM 1229 O O . LEU A 1 156 ? 12.035 -2.821 -14.041 1.00 92.88 156 LEU A O 1
ATOM 1233 N N . GLN A 1 157 ? 11.048 -4.823 -14.309 1.00 93.56 157 GLN A N 1
ATOM 1234 C CA . GLN A 1 157 ? 11.136 -4.813 -15.774 1.00 93.56 157 GLN A CA 1
ATOM 1235 C C . GLN A 1 157 ? 10.424 -3.598 -16.377 1.00 93.56 157 GLN A C 1
ATOM 1237 O O . GLN A 1 157 ? 10.994 -2.910 -17.227 1.00 93.56 157 GLN A O 1
ATOM 1242 N N . TRP A 1 158 ? 9.209 -3.306 -15.907 1.00 95.81 158 TRP A N 1
ATOM 1243 C CA . TRP A 1 158 ? 8.455 -2.135 -16.339 1.00 95.81 158 TRP A CA 1
ATOM 1244 C C . TRP A 1 158 ? 9.194 -0.833 -16.014 1.00 95.81 158 TRP A C 1
ATOM 1246 O O . TRP A 1 158 ? 9.329 0.036 -16.877 1.00 95.81 158 TRP A O 1
ATOM 1256 N N . ALA A 1 159 ? 9.720 -0.701 -14.798 1.00 94.06 159 ALA A N 1
ATOM 1257 C CA . ALA A 1 159 ? 10.358 0.525 -14.345 1.00 94.06 159 ALA A CA 1
ATOM 1258 C C . ALA A 1 159 ? 11.676 0.808 -15.080 1.00 94.06 159 ALA A C 1
ATOM 1260 O O . ALA A 1 159 ? 11.925 1.945 -15.475 1.00 94.06 159 ALA A O 1
ATOM 1261 N N . PHE A 1 160 ? 12.484 -0.219 -15.359 1.00 92.12 160 PHE A N 1
ATOM 1262 C CA . PHE A 1 160 ? 13.676 -0.070 -16.200 1.00 92.12 160 PHE A CA 1
ATOM 1263 C C . PHE A 1 160 ? 13.336 0.371 -17.629 1.00 92.12 160 PHE A C 1
ATOM 1265 O O . PHE A 1 160 ? 14.097 1.131 -18.226 1.00 92.12 160 PHE A O 1
ATOM 1272 N N . ALA A 1 161 ? 12.207 -0.085 -18.177 1.00 94.44 161 ALA A N 1
ATOM 1273 C CA . ALA A 1 161 ? 11.782 0.275 -19.527 1.00 94.44 161 ALA A CA 1
ATOM 1274 C C . ALA A 1 161 ? 11.184 1.692 -19.615 1.00 94.44 161 ALA A C 1
ATOM 1276 O O . ALA A 1 161 ? 11.392 2.374 -20.617 1.00 94.44 161 ALA A O 1
ATOM 1277 N N . ASN A 1 162 ? 10.454 2.138 -18.587 1.00 95.75 162 ASN A N 1
ATOM 1278 C CA . ASN A 1 162 ? 9.635 3.358 -18.650 1.00 95.75 162 ASN A CA 1
ATOM 1279 C C . ASN A 1 162 ? 10.164 4.529 -17.805 1.00 95.75 162 ASN A C 1
ATOM 1281 O O . ASN A 1 162 ? 9.868 5.686 -18.104 1.00 95.75 162 ASN A O 1
ATOM 1285 N N . ARG A 1 163 ? 10.921 4.251 -16.739 1.00 93.25 163 ARG A N 1
ATOM 1286 C CA . ARG A 1 163 ? 11.371 5.218 -15.719 1.00 93.25 163 ARG A CA 1
ATOM 1287 C C . ARG A 1 163 ? 12.844 4.991 -15.301 1.00 93.25 163 ARG A C 1
ATOM 1289 O O . ARG A 1 163 ? 13.145 4.920 -14.105 1.00 93.25 163 ARG A O 1
ATOM 1296 N N . PRO A 1 164 ? 13.790 4.852 -16.251 1.00 92.31 164 PRO A N 1
ATOM 1297 C CA . PRO A 1 164 ? 15.159 4.429 -15.940 1.00 92.31 164 PRO A CA 1
ATOM 1298 C C . PRO A 1 164 ? 15.903 5.396 -15.005 1.00 92.31 164 PRO A C 1
ATOM 1300 O O . PRO A 1 164 ? 16.653 4.951 -14.139 1.00 92.31 164 PRO A O 1
ATOM 1303 N N . GLU A 1 165 ? 15.672 6.706 -15.131 1.00 93.19 165 GLU A N 1
ATOM 1304 C CA . GLU A 1 165 ? 16.313 7.718 -14.279 1.00 93.19 165 GLU A CA 1
ATOM 1305 C C . GLU A 1 165 ? 15.843 7.625 -12.820 1.00 93.19 165 GLU A C 1
ATOM 1307 O O . GLU A 1 165 ? 16.651 7.702 -11.897 1.00 93.19 165 GLU A O 1
ATOM 1312 N N . GLN A 1 166 ? 14.543 7.414 -12.592 1.00 91.19 166 GLN A N 1
ATOM 1313 C CA . GLN A 1 166 ? 13.982 7.262 -11.246 1.00 91.19 166 GLN A CA 1
ATOM 1314 C C . GLN A 1 166 ? 14.513 5.996 -10.569 1.00 91.19 166 GLN A C 1
ATOM 1316 O O . GLN A 1 166 ? 14.873 6.025 -9.396 1.00 91.19 166 GLN A O 1
ATOM 1321 N N . ILE A 1 167 ? 14.623 4.900 -11.323 1.00 87.88 167 ILE A N 1
ATOM 1322 C CA . ILE A 1 167 ? 15.226 3.658 -10.833 1.00 87.88 167 ILE A CA 1
ATOM 1323 C C . ILE A 1 167 ? 16.697 3.854 -10.468 1.00 87.88 167 ILE A C 1
ATOM 1325 O O . ILE A 1 167 ? 17.134 3.369 -9.426 1.00 87.88 167 ILE A O 1
ATOM 1329 N N . GLN A 1 168 ? 17.452 4.599 -11.275 1.00 88.56 168 GLN A N 1
ATOM 1330 C CA . GLN A 1 168 ? 18.838 4.914 -10.952 1.00 88.56 168 GLN A CA 1
ATOM 1331 C C . GLN A 1 168 ? 18.950 5.733 -9.659 1.00 88.56 168 GLN A C 1
ATOM 1333 O O . GLN A 1 168 ? 19.817 5.449 -8.838 1.00 88.56 168 GLN A O 1
ATOM 1338 N N . ASN A 1 169 ? 18.051 6.696 -9.443 1.00 87.50 169 ASN A N 1
ATOM 1339 C CA . ASN A 1 169 ? 18.020 7.492 -8.213 1.00 87.50 169 ASN A CA 1
ATOM 1340 C C . ASN A 1 169 ? 17.620 6.671 -6.974 1.00 87.50 169 ASN A C 1
ATOM 1342 O O . ASN A 1 169 ? 18.030 7.008 -5.867 1.00 87.50 169 ASN A O 1
ATOM 1346 N N . ASN A 1 170 ? 16.868 5.583 -7.159 1.00 89.00 170 ASN A N 1
ATOM 1347 C CA . ASN A 1 170 ? 16.421 4.690 -6.087 1.00 89.00 170 ASN A CA 1
ATOM 1348 C C . ASN A 1 170 ? 17.278 3.416 -5.959 1.00 89.00 170 ASN A C 1
ATOM 1350 O O . ASN A 1 170 ? 16.851 2.463 -5.302 1.00 89.00 170 ASN A O 1
ATOM 1354 N N . SER A 1 171 ? 18.467 3.359 -6.574 1.00 87.1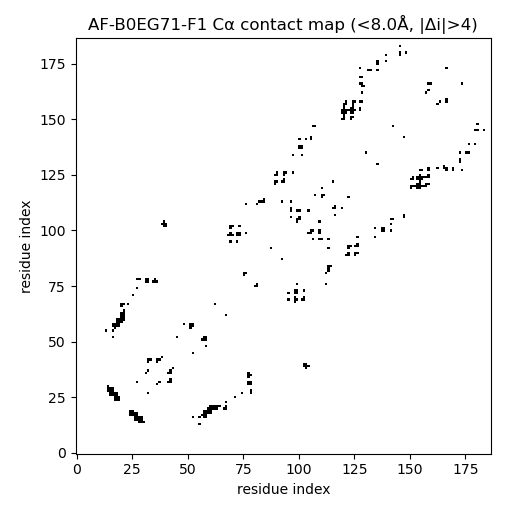2 171 SER A N 1
ATOM 1355 C CA . SER A 1 171 ? 19.268 2.128 -6.685 1.00 87.12 171 SER A CA 1
ATOM 1356 C C . SER A 1 171 ? 19.530 1.444 -5.345 1.00 87.12 171 SER A C 1
ATOM 1358 O O . SER A 1 171 ? 19.445 0.219 -5.250 1.00 87.12 171 SER A O 1
ATOM 1360 N N . ASP A 1 172 ? 19.802 2.229 -4.304 1.00 89.00 172 ASP A N 1
ATOM 1361 C CA . ASP A 1 172 ? 20.126 1.711 -2.975 1.00 89.00 172 ASP A CA 1
ATOM 1362 C C . ASP A 1 172 ? 18.907 1.036 -2.336 1.00 89.00 172 ASP A C 1
ATOM 1364 O O . ASP A 1 172 ? 19.007 -0.087 -1.841 1.00 89.00 172 ASP A O 1
ATOM 1368 N N . LEU A 1 173 ? 17.725 1.649 -2.440 1.00 89.88 173 LEU A N 1
ATOM 1369 C CA . LEU A 1 173 ? 16.470 1.077 -1.941 1.00 89.88 173 LEU A CA 1
ATOM 1370 C C . LEU A 1 173 ? 16.074 -0.182 -2.715 1.00 89.88 173 LEU A C 1
ATOM 1372 O O . LEU A 1 173 ? 15.669 -1.193 -2.137 1.00 89.88 173 LEU A O 1
ATOM 1376 N N . LEU A 1 174 ? 16.243 -0.146 -4.035 1.00 87.94 174 LEU A N 1
ATOM 1377 C CA . LEU A 1 174 ? 15.953 -1.278 -4.909 1.00 87.94 174 LEU A CA 1
ATOM 1378 C C . LEU A 1 174 ? 16.898 -2.449 -4.660 1.00 87.94 174 LEU A C 1
ATOM 1380 O O . LEU A 1 174 ? 16.476 -3.594 -4.800 1.00 87.94 174 LEU A O 1
ATOM 1384 N N . SER A 1 175 ? 18.141 -2.193 -4.247 1.00 87.06 175 SER A N 1
ATOM 1385 C CA . SER A 1 175 ? 19.081 -3.252 -3.878 1.00 87.06 175 SER A CA 1
ATOM 1386 C C . SER A 1 175 ? 18.590 -4.068 -2.677 1.00 87.06 175 SER A C 1
ATOM 1388 O O . SER A 1 175 ? 18.725 -5.290 -2.685 1.00 87.06 175 SER A O 1
ATOM 1390 N N . ILE A 1 176 ? 17.930 -3.429 -1.703 1.00 88.88 176 ILE A N 1
ATOM 1391 C CA . ILE A 1 176 ? 17.335 -4.094 -0.532 1.00 88.88 176 ILE A CA 1
ATOM 1392 C C . ILE A 1 176 ? 16.187 -5.007 -0.975 1.00 88.88 176 ILE A C 1
ATOM 1394 O O . ILE A 1 176 ? 16.111 -6.172 -0.579 1.00 88.88 176 ILE A O 1
ATOM 1398 N N . ILE A 1 177 ? 15.308 -4.494 -1.841 1.00 87.69 177 ILE A N 1
ATOM 1399 C CA . ILE A 1 177 ? 14.203 -5.272 -2.414 1.00 87.69 177 ILE A CA 1
ATOM 1400 C C . ILE A 1 177 ? 14.751 -6.445 -3.231 1.00 87.69 177 ILE A C 1
ATOM 1402 O O . ILE A 1 177 ? 14.294 -7.577 -3.082 1.00 87.69 177 ILE A O 1
ATOM 1406 N N . TYR A 1 178 ? 15.764 -6.202 -4.061 1.00 84.31 178 TYR A N 1
ATOM 1407 C CA . TYR A 1 178 ? 16.393 -7.232 -4.876 1.00 84.31 178 TYR A CA 1
ATOM 1408 C C . TYR A 1 178 ? 17.034 -8.328 -4.019 1.00 84.31 178 TYR A C 1
ATOM 1410 O O . TYR A 1 178 ? 16.846 -9.502 -4.328 1.00 84.31 178 TYR A O 1
ATOM 1418 N N . GLN A 1 179 ? 17.751 -7.980 -2.947 1.00 84.75 179 GLN A N 1
ATOM 1419 C CA . GLN A 1 179 ? 18.349 -8.953 -2.024 1.00 84.75 179 GLN A CA 1
ATOM 1420 C C . GLN A 1 179 ? 17.281 -9.873 -1.436 1.00 84.75 179 GLN A C 1
ATOM 1422 O O . GLN A 1 179 ? 17.352 -11.085 -1.631 1.00 84.75 179 GLN A O 1
ATOM 1427 N N . LYS A 1 180 ? 16.218 -9.290 -0.863 1.00 84.25 180 LYS A N 1
ATOM 1428 C CA . LYS A 1 180 ? 15.087 -10.050 -0.316 1.00 84.25 180 LYS A CA 1
ATOM 1429 C C . LYS A 1 180 ? 14.568 -11.101 -1.299 1.00 84.25 180 LYS A C 1
ATOM 1431 O O . LYS A 1 180 ? 14.358 -12.240 -0.908 1.00 84.25 180 LYS A O 1
ATOM 1436 N N . TYR A 1 181 ? 14.329 -10.725 -2.557 1.00 83.50 181 TYR A N 1
ATOM 1437 C CA . TYR A 1 181 ? 13.681 -11.603 -3.538 1.00 83.50 181 TYR A CA 1
ATOM 1438 C C . TYR A 1 181 ? 14.639 -12.501 -4.334 1.00 83.50 181 TYR A C 1
ATOM 1440 O O . TYR A 1 181 ? 14.164 -13.367 -5.073 1.00 83.50 181 TYR A O 1
ATOM 1448 N N . ASN A 1 182 ? 15.960 -12.339 -4.203 1.00 73.69 182 ASN A N 1
ATOM 1449 C CA . ASN A 1 182 ? 16.935 -13.280 -4.771 1.00 73.69 182 ASN A CA 1
ATOM 1450 C C . ASN A 1 182 ? 17.378 -14.354 -3.787 1.00 73.69 182 ASN A C 1
ATOM 1452 O O . ASN A 1 182 ? 17.696 -15.450 -4.241 1.00 73.69 182 ASN A O 1
ATOM 1456 N N . ASP A 1 183 ? 17.314 -14.095 -2.483 1.00 58.19 183 ASP A N 1
ATOM 1457 C CA . ASP A 1 183 ? 17.613 -15.098 -1.454 1.00 58.19 183 ASP A CA 1
ATOM 1458 C C . ASP A 1 183 ? 16.600 -16.269 -1.453 1.00 58.19 183 ASP A C 1
ATOM 1460 O O . ASP A 1 183 ? 16.869 -17.333 -0.904 1.00 58.19 183 ASP A O 1
ATOM 1464 N N . PHE A 1 184 ? 15.463 -16.129 -2.148 1.00 49.75 184 PHE A N 1
ATOM 1465 C CA . PHE A 1 184 ? 14.483 -17.202 -2.387 1.00 49.75 184 PHE A CA 1
ATOM 1466 C C . PHE A 1 184 ? 14.809 -18.121 -3.581 1.00 49.75 184 PHE A C 1
ATOM 1468 O O . PHE A 1 184 ? 13.996 -18.977 -3.920 1.00 49.75 184 PHE A O 1
ATOM 1475 N N . LYS A 1 185 ? 15.964 -17.974 -4.247 1.00 44.59 185 LYS A N 1
ATOM 1476 C CA . LYS A 1 185 ? 16.366 -18.871 -5.353 1.00 44.59 185 LYS A CA 1
ATOM 1477 C C . LYS A 1 185 ? 16.891 -20.244 -4.904 1.00 44.59 185 LYS A C 1
ATOM 1479 O O . LYS A 1 185 ? 17.097 -21.088 -5.770 1.00 44.59 185 LYS A O 1
ATOM 1484 N N . ASP A 1 186 ? 17.041 -20.478 -3.598 1.00 36.22 186 ASP A N 1
ATOM 1485 C CA . ASP A 1 186 ? 17.613 -21.712 -3.036 1.00 36.22 186 ASP A CA 1
ATOM 1486 C C . ASP A 1 186 ? 16.617 -22.574 -2.216 1.00 36.22 186 ASP A C 1
ATOM 1488 O O . ASP A 1 186 ? 17.039 -23.337 -1.343 1.00 36.22 186 ASP A O 1
ATOM 1492 N N . ILE A 1 187 ? 15.302 -22.496 -2.484 1.00 38.81 187 ILE A N 1
ATOM 1493 C CA . ILE A 1 187 ? 14.283 -23.412 -1.913 1.00 38.81 187 ILE A CA 1
ATOM 1494 C C . ILE A 1 187 ? 13.542 -24.160 -3.022 1.00 38.81 187 ILE A C 1
ATOM 1496 O O . ILE A 1 187 ? 13.015 -23.489 -3.936 1.00 38.81 187 ILE A O 1
#

Sequence (187 aa):
MNQNAFFESFCNTNNIVKIIINNQQFEVDKKAIERNGKGGILDILFKQKAGTIMKGENIILHGDEEKARQLKEYISYIEANQIYVQNLSLYEVAQKVMDLVCCGVDLGEALDYFNARDGSGDVVGEILCIMGESFTTNFVQADQQGTWQKMVYEGLQWAFANRPEQIQNNSDLLSIIYQKYNDFKDI

Secondary structure (DSSP, 8-state):
--GGGSSGGGS-S--EEEEEETTEEEEEEHHHHHHH-TTSHHHHHHHHTHHHHHTTPPEEE---HHHHHHHHHHHHHHTT-----SS--HHHHHHHHHHHHHTT--HHHHHHHTT-GGGHHHHHHHHHHH--HHHHHHHHHH-TT-TTHHHHHHHHHHHHHH-HHHHHHTHHHHHHHHHHHHGGGG-

Radius of gyration: 19.77 Å; Cα contacts (8 Å, |Δi|>4): 215; chains: 1; bounding box: 69×40×47 Å

pLDDT: mean 82.84, std 16.16, range [34.16, 96.69]

Foldseek 3Di:
DDPVVVPVVPPDDPLWAWEAEQNDIDIAGVVLCVVQVPQFQVNVVCVVCVVCVVVNHHHYDYDDPLLVVLVVLLRCVSVLVLPQPDDDDLLRLLSSLLSNLLRLDDSCSSCVSNVCNVVLLSSLLSNLLPDDPSSLVSNLVNCPPLPCLVSNVSSVVNNCVPPVPSCVVSVVSVVSVVVSNVVVPPD

Solvent-accessible surface area (backbone atoms only — not comparable to full-atom values): 10609 Å² total; per-residue (Å²): 135,75,77,73,76,70,65,73,80,77,76,79,90,72,55,59,46,43,39,35,30,61,94,41,79,47,78,44,50,52,70,29,35,72,74,59,22,71,84,12,56,65,40,55,48,47,68,76,39,42,72,46,55,76,70,71,45,72,46,78,49,92,52,49,71,66,54,40,50,26,50,52,54,40,51,40,55,31,66,62,58,70,60,77,74,76,86,67,51,67,66,55,48,17,55,51,38,50,25,28,37,69,37,49,44,55,68,68,58,37,28,50,60,58,73,33,60,96,49,35,26,59,34,42,10,48,34,64,48,69,60,52,73,72,51,52,55,45,56,60,64,66,50,79,81,57,80,54,45,66,46,51,51,41,3,50,56,42,23,61,75,77,38,48,67,43,41,61,76,35,43,73,63,50,47,55,56,48,49,65,60,52,72,63,76,82,118

Organism: Entamoeba dispar (strain ATCC PRA-260 / SAW760) (NCBI:txid370354)

Mean predicted aligned error: 8.09 Å

=== Feature glossary ===
Reading guide. The protein is described through the following features:

Foldseek 3Di. A 3Di character summarizes, for each residue, the relative orientation of the Cα frame of its nearest spatial neighbor. Because it encodes fold topology rather than chemistry, 3Di alignments detect remote structural similarity that sequence alignment misses.

Contact-map, Ramachandran, and PAE plots. Plot images: a contact map (which residues are close in 3D, as an N×N binary image), a Ramachandran scatter (backbone torsion angles, revealing secondary-structure composition at a glance), and — for AlphaFold structures — a PAE heatmap (pairwise prediction confidence).

Radius of gyration, Cα contacts, bounding box. Radius of gyration (Rg) is the root-mean-square distance of Cα atoms from their centroid — a single number for overall size and compactness. A globular domain of N residues has Rg ≈ 2.2·N^0.38 Å; an extended or disordered chain has a much larger Rg. The Cα contact count is the number of residue pairs whose Cα atoms are within 8 Å and are more than four positions apart in sequence — a standard proxy for tertiary packing density. The bounding box is the smallest axis-aligned box enclosing all Cα atoms.

Secondary structure (8-state, DSSP). Eight-state secondary structure (DSSP): H is the canonical α-helix, G the tighter 3₁₀-helix, I the wider π-helix; E/B are β-structure, T and S are turns and bends, and '-' is everything else. DSSP derives these from the pattern of main-chain N–H···O=C hydrogen bonds, not from the sequence.

B-factor. B-factor (Debye–Waller factor) reflects atomic displacement in the crystal lattice. It is an experimental observable (units Å²), not a prediction; low values mean the atom is pinned down, high values mean it moves or is heterogeneous across the crystal.

pLDDT. pLDDT is the predicted lDDT-Cα score: AlphaFold's confidence that the local environment of each residue (all inter-atomic distances within 15 Å) is correctly placed. It is a per-residue number between 0 and 100, with higher meaning more reliable.

Nearest PDB structures. Nearest PDB neighbors are the top structural matches found by Foldseek when searching this structure against the entire Protein Data Bank. Each hit reports a TM-score (0 to 1; >0.5 almost always implies the same fold) and an E-value. These are *structural* homologs — they may share no detectable sequence similarity.

Solvent-accessible surface area. Accessible surface area quantifies burial. A residue with SASA near zero is packed into the hydrophobic core; one with SASA >100 Å² sits on the surface. Computed here via the Shrake–Rupley numerical algorithm with a 1.4 Å probe.

Rendered structure images. Structure images are PyMOL renders from six orthogonal camera directions. Cartoon representation draws helices as coils and strands as arrows; sticks shows the backbone as bonds; surface shows the solvent-excluded envelope. Rainbow coloring maps sequence position to hue (blue→red, N→C); chain coloring assigns a distinct color per polypeptide.

Backbone torsions (φ/ψ). φ (phi) and ψ (psi) are the two rotatable backbone dihedrals per residue: φ is the C(i-1)–N–Cα–C torsion, ψ is the N–Cα–C–N(i+1) torsion, both in degrees on (−180°, 180°]. α-helical residues cluster near (−60°, −45°); β-strand residues near (−120°, +130°). A Ramachandran plot is simply a scatter of (φ, ψ) for every residue.

Predicted aligned error. Predicted Aligned Error (PAE) is an AlphaFold confidence matrix: entry (i, j) is the expected error in the position of residue j, in ångströms, when the prediction is superimposed on the true structure at residue i. Low PAE within a block of residues means that block is internally rigid and well-predicted; high PAE between two blocks means their relative placement is uncertain even if each block individually is confident.

mmCIF coordinates. Structure coordinates are given as an mmCIF _atom_site loop: one row per atom with element, residue name, chain id, sequence number, and x/y/z position in Å. Only the four main-chain atoms per residue are included here; side chains are omitted to keep the record compact.

InterPro / GO / CATH / organism. Database cross-references. InterPro integrates a dozen domain/family signature databases into unified entries with residue-range hits. GO terms attach function/process/location labels with evidence codes. CATH codes position the fold in a four-level structural taxonomy. Organism is the NCBI-taxonomy species name.

Secondary structure (3-state, P-SEA). SS3 is a coarse helix/strand/coil call (letters a/b/c) made by the P-SEA algorithm from inter-Cα distances and dihedrals. It is less detailed than DSSP but needs only Cα positions.

Sequence. Sequence gives the chain of amino acids in standard one-letter code (A=alanine, C=cysteine, …, Y=tyrosine), read N→C. It is the only feature that is directly encoded by the gene; all structural features are derived from the folded form of this sequence.